Protein 2MBR (pdb70)

Structure (mmCIF, N/CA/C/O backbone):
data_2MBR
#
_entry.id   2MBR
#
_cell.length_a   49.300
_cell.length_b   49.300
_cell.length_c   262.500
_cell.angle_alpha   90.00
_cell.angle_beta   90.00
_cell.angle_gamma   90.00
#
_symmetry.space_group_name_H-M   'P 43 21 2'
#
loop_
_entity.id
_entity.type
_entity.pdbx_description
1 polymer 'URIDINE DIPHOSPHO-N-ACETYLENOLPYRUVYLGLUCOSAMINE REDUCTASE'
2 non-polymer 'FLAVIN-ADENINE DINUCLEOTIDE'
3 non-polymer 'URIDINE-DIPHOSPHATE-2(N-ACETYLGLUCOSAMINYL) BUTYRIC ACID'
4 water water
#
loop_
_atom_site.group_PDB
_atom_site.id
_atom_site.type_symbol
_atom_site.label_atom_id
_atom_site.label_alt_id
_atom_site.label_comp_id
_atom_site.label_asym_id
_atom_site.label_entity_id
_atom_site.label_seq_id
_atom_site.pdbx_PDB_ins_code
_atom_site.Cartn_x
_atom_site.Cartn_y
_atom_site.Cartn_z
_atom_site.occupancy
_atom_site.B_iso_or_equiv
_atom_site.auth_seq_id
_atom_site.auth_comp_id
_atom_site.auth_asym_id
_atom_site.auth_atom_id
_atom_site.pdbx_PDB_model_num
ATOM 1 N N . HIS A 1 1 ? 3.462 -13.694 13.498 1.00 28.68 3 HIS A N 1
ATOM 2 C CA . HIS A 1 1 ? 4.171 -13.312 14.709 1.00 28.97 3 HIS A CA 1
ATOM 3 C C . HIS A 1 1 ? 5.014 -12.028 14.629 1.00 26.66 3 HIS A C 1
ATOM 4 O O . HIS A 1 1 ? 5.071 -11.303 15.611 1.00 25.50 3 HIS A O 1
ATOM 11 N N . SER A 1 2 ? 5.636 -11.707 13.491 1.00 24.63 4 SER A N 1
ATOM 12 C CA . SER A 1 2 ? 6.459 -10.482 13.422 1.00 22.80 4 SER A CA 1
ATOM 13 C C . SER A 1 2 ? 5.721 -9.158 13.284 1.00 20.84 4 SER A C 1
ATOM 14 O O . SER A 1 2 ? 4.841 -9.005 12.454 1.00 18.79 4 SER A O 1
ATOM 17 N N . LEU A 1 3 ? 6.150 -8.183 14.080 1.00 21.74 5 LEU A N 1
ATOM 18 C CA . LEU A 1 3 ? 5.587 -6.829 14.081 1.00 20.21 5 LEU A CA 1
ATOM 19 C C . LEU A 1 3 ? 6.335 -5.935 13.120 1.00 19.11 5 LEU A C 1
ATOM 20 O O . LEU A 1 3 ? 5.912 -4.815 12.875 1.00 18.19 5 LEU A O 1
ATOM 25 N N . LYS A 1 4 ? 7.430 -6.436 12.562 1.00 18.39 6 LYS A N 1
ATOM 26 C CA . LYS A 1 4 ? 8.241 -5.625 11.673 1.00 19.28 6 LYS A CA 1
ATOM 27 C C . LYS A 1 4 ? 7.485 -4.883 10.573 1.00 19.35 6 LYS A C 1
ATOM 28 O O . LYS A 1 4 ? 7.715 -3.692 10.357 1.00 17.54 6 LYS A O 1
ATOM 34 N N . PRO A 1 5 ? 6.531 -5.546 9.897 1.00 20.13 7 PRO A N 1
ATOM 35 C CA . PRO A 1 5 ? 5.842 -4.785 8.854 1.00 19.78 7 PRO A CA 1
ATOM 36 C C . PRO A 1 5 ? 4.753 -3.880 9.400 1.00 19.07 7 PRO A C 1
ATOM 37 O O . PRO A 1 5 ? 4.159 -3.112 8.666 1.00 20.03 7 PRO A O 1
ATOM 41 N N . TRP A 1 6 ? 4.541 -3.927 10.706 1.00 19.33 8 TRP A N 1
ATOM 42 C CA . TRP A 1 6 ? 3.500 -3.134 11.346 1.00 19.03 8 TRP A CA 1
ATOM 43 C C . TRP A 1 6 ? 3.954 -1.878 12.116 1.00 19.01 8 TRP A C 1
ATOM 44 O O . TRP A 1 6 ? 3.155 -1.236 12.797 1.00 19.05 8 TRP A O 1
ATOM 55 N N . ASN A 1 7 ? 5.234 -1.534 12.026 1.00 18.13 9 ASN A N 1
ATOM 56 C CA . ASN A 1 7 ? 5.744 -0.329 12.677 1.00 16.82 9 ASN A CA 1
ATOM 57 C C . ASN A 1 7 ? 6.747 0.283 11.713 1.00 17.01 9 ASN A C 1
ATOM 58 O O . ASN A 1 7 ? 7.643 -0.405 11.225 1.00 16.70 9 ASN A O 1
ATOM 63 N N . THR A 1 8 ? 6.594 1.573 11.425 1.00 16.72 10 THR A N 1
ATOM 64 C CA . THR A 1 8 ? 7.497 2.238 10.493 1.00 16.80 10 THR A CA 1
ATOM 65 C C . THR A 1 8 ? 8.951 2.234 10.942 1.00 17.42 10 THR A C 1
ATOM 66 O O . THR A 1 8 ? 9.840 2.452 10.122 1.00 16.88 10 THR A O 1
ATOM 70 N N . PHE A 1 9 ? 9.198 2.034 12.238 1.00 19.07 11 PHE A N 1
ATOM 71 C CA . PHE A 1 9 ? 10.582 2.006 12.724 1.00 19.43 11 PHE A CA 1
ATOM 72 C C . PHE A 1 9 ? 11.272 0.740 12.199 1.00 18.94 11 PHE A C 1
ATOM 73 O O . PHE A 1 9 ? 12.490 0.697 12.092 1.00 18.93 11 PHE A O 1
ATOM 81 N N . GLY A 1 10 ? 10.481 -0.259 11.818 1.00 16.76 12 GLY A N 1
ATOM 82 C CA . GLY A 1 10 ? 11.051 -1.478 11.289 1.00 17.42 12 GLY A CA 1
ATOM 83 C C . GLY A 1 10 ? 11.612 -2.367 12.375 1.00 17.85 12 GLY A C 1
ATOM 84 O O . GLY A 1 10 ? 12.432 -3.223 12.089 1.00 17.59 12 GLY A O 1
ATOM 85 N N . ILE A 1 11 ? 11.200 -2.144 13.622 1.00 18.86 13 ILE A N 1
ATOM 86 C CA . ILE A 1 11 ? 11.668 -2.955 14.734 1.00 19.48 13 ILE A CA 1
ATOM 87 C C . ILE A 1 11 ? 11.106 -4.361 14.581 1.00 21.65 13 ILE A C 1
ATOM 88 O O . ILE A 1 11 ? 9.924 -4.557 14.266 1.00 20.88 13 ILE A O 1
ATOM 93 N N . ASP A 1 12 ? 11.960 -5.350 14.777 1.00 23.14 14 ASP A N 1
ATOM 94 C CA . ASP A 1 12 ? 11.521 -6.712 14.621 1.00 25.26 14 ASP A CA 1
ATOM 95 C C . ASP A 1 12 ? 11.341 -7.449 15.917 1.00 26.14 14 ASP A C 1
ATOM 96 O O . ASP A 1 12 ? 12.285 -7.990 16.482 1.00 28.70 14 ASP A O 1
ATOM 101 N N . HIS A 1 13 ? 10.126 -7.396 16.421 1.00 25.80 15 HIS A N 1
ATOM 102 C CA . HIS A 1 13 ? 9.764 -8.131 17.606 1.00 25.23 15 HIS A CA 1
ATOM 103 C C . HIS A 1 13 ? 8.551 -8.898 17.155 1.00 26.31 15 HIS A C 1
ATOM 104 O O . HIS A 1 13 ? 8.103 -8.730 16.008 1.00 24.78 15 HIS A O 1
ATOM 111 N N . ASN A 1 14 ? 8.057 -9.778 18.017 1.00 26.76 16 ASN A N 1
ATOM 112 C CA . ASN A 1 14 ? 6.909 -10.598 17.681 1.00 27.98 16 ASN A CA 1
ATOM 113 C C . ASN A 1 14 ? 5.752 -10.284 18.603 1.00 26.56 16 ASN A C 1
ATOM 114 O O . ASN A 1 14 ? 5.943 -9.681 19.654 1.00 26.41 16 ASN A O 1
ATOM 119 N N . ALA A 1 15 ? 4.555 -10.677 18.191 1.00 25.37 17 ALA A N 1
ATOM 120 C CA . ALA A 1 15 ? 3.354 -10.493 18.984 1.00 26.83 17 ALA A CA 1
ATOM 121 C C . ALA A 1 15 ? 2.697 -11.871 18.954 1.00 27.41 17 ALA A C 1
ATOM 122 O O . ALA A 1 15 ? 2.958 -12.665 18.036 1.00 26.99 17 ALA A O 1
ATOM 124 N N . GLN A 1 16 ? 1.875 -12.175 19.957 1.00 28.25 18 GLN A N 1
ATOM 125 C CA . GLN A 1 16 ? 1.213 -13.475 20.002 1.00 28.69 18 GLN A CA 1
ATOM 126 C C . GLN A 1 16 ? 0.284 -13.636 18.798 1.00 29.40 18 GLN A C 1
ATOM 127 O O . GLN A 1 16 ? 0.267 -14.702 18.164 1.00 29.05 18 GLN A O 1
ATOM 133 N N . HIS A 1 17 ? -0.446 -12.566 18.459 1.00 29.83 19 HIS A N 1
ATOM 134 C CA . HIS A 1 17 ? -1.345 -12.533 17.297 1.00 29.21 19 HIS A CA 1
ATOM 135 C C . HIS A 1 17 ? -1.359 -11.116 16.762 1.00 27.59 19 HIS A C 1
ATOM 136 O O . HIS A 1 17 ? -1.136 -10.155 17.494 1.00 26.04 19 HIS A O 1
ATOM 143 N N . ILE A 1 18 ? -1.599 -10.990 15.473 1.00 25.94 20 ILE A N 1
ATOM 144 C CA . ILE A 1 18 ? -1.687 -9.695 14.840 1.00 25.05 20 ILE A CA 1
ATOM 145 C C . ILE A 1 18 ? -2.913 -9.899 13.982 1.00 26.38 20 ILE A C 1
ATOM 146 O O . ILE A 1 18 ? -3.014 -10.897 13.272 1.00 27.31 20 ILE A O 1
ATOM 151 N N . VAL A 1 19 ? -3.888 -9.016 14.119 1.00 27.28 21 VAL A N 1
ATOM 152 C CA . VAL A 1 19 ? -5.131 -9.159 13.381 1.00 28.36 21 VAL A CA 1
ATOM 153 C C . VAL A 1 19 ? -5.556 -7.840 12.739 1.00 28.77 21 VAL A C 1
ATOM 154 O O . VAL A 1 19 ? -5.423 -6.787 13.347 1.00 29.20 21 VAL A O 1
ATOM 158 N N . CYS A 1 20 ? -5.975 -7.882 11.480 1.00 29.79 22 CYS A N 1
ATOM 159 C CA . CYS A 1 20 ? -6.453 -6.680 10.799 1.00 31.74 22 CYS A CA 1
ATOM 160 C C . CYS A 1 20 ? -7.960 -6.598 11.001 1.00 31.61 22 CYS A C 1
ATOM 161 O O . CYS A 1 20 ? -8.667 -7.549 10.685 1.00 31.93 22 CYS A O 1
ATOM 164 N N . ALA A 1 21 ? -8.447 -5.476 11.518 1.00 30.77 23 ALA A N 1
ATOM 165 C CA . ALA A 1 21 ? -9.871 -5.279 11.740 1.00 30.13 23 ALA A CA 1
ATOM 166 C C . ALA A 1 21 ? -10.399 -4.417 10.597 1.00 30.93 23 ALA A C 1
ATOM 167 O O . ALA A 1 21 ? -10.106 -3.220 10.543 1.00 29.49 23 ALA A O 1
ATOM 169 N N . GLU A 1 22 ? -11.114 -5.039 9.657 1.00 31.78 24 GLU A N 1
ATOM 170 C CA . GLU A 1 22 ? -11.690 -4.333 8.502 1.00 32.28 24 GLU A CA 1
ATOM 171 C C . GLU A 1 22 ? -12.915 -3.504 8.887 1.00 32.07 24 GLU A C 1
ATOM 172 O O . GLU A 1 22 ? -13.350 -2.631 8.130 1.00 32.05 24 GLU A O 1
ATOM 178 N N . ASP A 1 23 ? -13.499 -3.808 10.044 1.00 30.60 25 ASP A N 1
ATOM 179 C CA . ASP A 1 23 ? -14.638 -3.047 10.537 1.00 29.53 25 ASP A CA 1
ATOM 180 C C . ASP A 1 23 ? -14.623 -3.059 12.036 1.00 29.44 25 ASP A C 1
ATOM 181 O O . ASP A 1 23 ? -13.812 -3.761 12.630 1.00 30.11 25 ASP A O 1
ATOM 186 N N . GLU A 1 24 ? -15.542 -2.316 12.643 1.00 29.46 26 GLU A N 1
ATOM 187 C CA . GLU A 1 24 ? -15.621 -2.188 14.092 1.00 29.94 26 GLU A CA 1
ATOM 188 C C . GLU A 1 24 ? -15.949 -3.495 14.788 1.00 29.50 26 GLU A C 1
ATOM 189 O O . GLU A 1 24 ? -15.364 -3.807 15.821 1.00 28.71 26 GLU A O 1
ATOM 195 N N . GLN A 1 25 ? -16.867 -4.265 14.199 1.00 30.58 27 GLN A N 1
ATOM 196 C CA . GLN A 1 25 ? -17.294 -5.546 14.760 1.00 31.14 27 GLN A CA 1
ATOM 197 C C . GLN A 1 25 ? -16.075 -6.462 14.893 1.00 30.83 27 GLN A C 1
ATOM 198 O O . GLN A 1 25 ? -15.885 -7.105 15.919 1.00 30.99 27 GLN A O 1
ATOM 204 N N . GLN A 1 26 ? -15.222 -6.457 13.871 1.00 29.93 28 GLN A N 1
ATOM 205 C CA . GLN A 1 26 ? -14.003 -7.262 13.857 1.00 29.33 28 GLN A CA 1
ATOM 206 C C . GLN A 1 26 ? -13.024 -6.823 14.942 1.00 29.42 28 GLN A C 1
ATOM 207 O O . GLN A 1 26 ? -12.431 -7.666 15.612 1.00 30.31 28 GLN A O 1
ATOM 213 N N . LEU A 1 27 ? -12.859 -5.509 15.106 1.00 29.22 29 LEU A N 1
ATOM 214 C CA . LEU A 1 27 ? -11.952 -4.955 16.107 1.00 28.39 29 LEU A CA 1
ATOM 215 C C . LEU A 1 27 ? -12.436 -5.343 17.491 1.00 28.04 29 LEU A C 1
ATOM 216 O O . LEU A 1 27 ? -11.652 -5.774 18.338 1.00 28.48 29 LEU A O 1
ATOM 221 N N . LEU A 1 28 ? -13.735 -5.192 17.713 1.00 27.98 30 LEU A N 1
ATOM 222 C CA . LEU A 1 28 ? -14.344 -5.527 18.990 1.00 28.66 30 LEU A CA 1
ATOM 223 C C . LEU A 1 28 ? -14.202 -7.025 19.284 1.00 28.67 30 LEU A C 1
ATOM 224 O O . LEU A 1 28 ? -13.779 -7.413 20.369 1.00 28.58 30 LEU A O 1
ATOM 229 N N . ASN A 1 29 ? -14.520 -7.864 18.304 1.00 28.37 31 ASN A N 1
ATOM 230 C CA . ASN A 1 29 ? -14.404 -9.310 18.467 1.00 28.93 31 ASN A CA 1
ATOM 231 C C . ASN A 1 29 ? -12.966 -9.681 18.817 1.00 29.24 31 ASN A C 1
ATOM 232 O O . ASN A 1 29 ? -12.723 -10.396 19.796 1.00 30.00 31 ASN A O 1
ATOM 237 N N . ALA A 1 30 ? -12.023 -9.159 18.033 1.00 28.10 32 ALA A N 1
ATOM 238 C CA . ALA A 1 30 ? -10.599 -9.399 18.231 1.00 26.60 32 ALA A CA 1
ATOM 239 C C . ALA A 1 30 ? -10.214 -9.028 19.652 1.00 25.57 32 ALA A C 1
ATOM 240 O O . ALA A 1 30 ? -9.586 -9.819 20.351 1.00 25.10 32 ALA A O 1
ATOM 242 N N . TRP A 1 31 ? -10.625 -7.8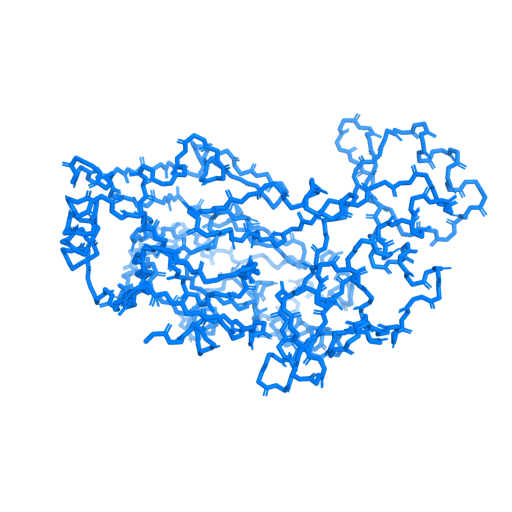41 20.086 1.00 25.62 33 TRP A N 1
ATOM 243 C CA . TRP A 1 31 ? -10.324 -7.373 21.432 1.00 25.48 33 TRP A CA 1
ATOM 244 C C . TRP A 1 31 ? -10.942 -8.279 22.501 1.00 27.09 33 TRP A C 1
ATOM 245 O O . TRP A 1 31 ? -10.309 -8.577 23.512 1.00 26.74 33 TRP A O 1
ATOM 256 N N . GLN A 1 32 ? -12.185 -8.698 22.279 1.00 29.29 34 GLN A N 1
ATOM 257 C CA . GLN A 1 32 ? -12.902 -9.562 23.218 1.00 31.20 34 GLN A CA 1
ATOM 258 C C . GLN A 1 32 ? -12.209 -10.910 23.382 1.00 32.36 34 GLN A C 1
ATOM 259 O O . GLN A 1 32 ? -11.958 -11.375 24.498 1.00 32.37 34 GLN A O 1
ATOM 265 N N . TYR A 1 33 ? -11.892 -11.523 22.251 1.00 33.64 35 TYR A N 1
ATOM 266 C CA . TYR A 1 33 ? -11.243 -12.806 22.240 1.00 34.86 35 TYR A CA 1
ATOM 267 C C . TYR A 1 33 ? -9.907 -12.727 22.973 1.00 33.99 35 TYR A C 1
ATOM 268 O O . TYR A 1 33 ? -9.673 -13.479 23.910 1.00 33.66 35 TYR A O 1
ATOM 277 N N . ALA A 1 34 ? -9.056 -11.782 22.592 1.00 32.86 36 ALA A N 1
ATOM 278 C CA . ALA A 1 34 ? -7.751 -11.631 23.239 1.00 31.99 36 ALA A CA 1
ATOM 279 C C . ALA A 1 34 ? -7.812 -11.404 24.756 1.00 31.67 36 ALA A C 1
ATOM 280 O O . ALA A 1 34 ? -7.105 -12.079 25.508 1.00 31.33 36 ALA A O 1
ATOM 282 N N . THR A 1 35 ? -8.644 -10.467 25.208 1.00 31.54 37 THR A N 1
ATOM 283 C CA . THR A 1 35 ? -8.743 -10.186 26.634 1.00 32.30 37 THR A CA 1
ATOM 284 C C . THR A 1 35 ? -9.329 -11.369 27.402 1.00 33.61 37 THR A C 1
ATOM 285 O O . THR A 1 35 ? -8.966 -11.607 28.556 1.00 33.69 37 THR A O 1
ATOM 289 N N . ALA A 1 36 ? -10.191 -12.145 26.749 1.00 34.72 38 ALA A N 1
ATOM 290 C CA . ALA A 1 36 ? -10.762 -13.328 27.394 1.00 36.13 38 ALA A CA 1
ATOM 291 C C . ALA A 1 36 ? -9.625 -14.337 27.635 1.00 36.93 38 ALA A C 1
ATOM 292 O O . ALA A 1 36 ? -9.613 -15.063 28.638 1.00 37.73 38 ALA A O 1
ATOM 294 N N . GLU A 1 37 ? -8.652 -14.362 26.727 1.00 36.49 39 GLU A N 1
ATOM 295 C CA . GLU A 1 37 ? -7.524 -15.267 26.867 1.00 35.49 39 GLU A CA 1
ATOM 296 C C . GLU A 1 37 ? -6.464 -14.618 27.767 1.00 34.97 39 GLU A C 1
ATOM 297 O O . GLU A 1 37 ? -5.300 -14.997 27.729 1.00 36.16 39 GLU A O 1
ATOM 303 N N . GLY A 1 38 ? -6.878 -13.629 28.563 1.00 34.06 40 GLY A N 1
ATOM 304 C CA . GLY A 1 38 ? -5.978 -12.938 29.474 1.00 32.43 40 GLY A CA 1
ATOM 305 C C . GLY A 1 38 ? -4.843 -12.153 28.846 1.00 32.36 40 GLY A C 1
ATOM 306 O O . GLY A 1 38 ? -3.907 -11.708 29.540 1.00 31.63 40 GLY A O 1
ATOM 307 N N . GLN A 1 39 ? -4.936 -11.957 27.533 1.00 31.50 41 GLN A N 1
ATOM 308 C CA . GLN A 1 39 ? -3.928 -11.240 26.769 1.00 29.78 41 GLN A CA 1
ATOM 309 C C . GLN A 1 39 ? -4.167 -9.754 26.633 1.00 28.34 41 GLN A C 1
ATOM 310 O O . GLN A 1 39 ? -5.315 -9.312 26.547 1.00 27.29 41 GLN A O 1
ATOM 316 N N . PRO A 1 40 ? -3.084 -8.959 26.556 1.00 26.80 42 PRO A N 1
ATOM 317 C CA . PRO A 1 40 ? -3.247 -7.506 26.395 1.00 25.97 42 PRO A CA 1
ATOM 318 C C . PRO A 1 40 ? -3.525 -7.234 24.889 1.00 25.08 42 PRO A C 1
ATOM 319 O O . PRO A 1 40 ? -3.245 -8.099 24.035 1.00 23.76 42 PRO A O 1
ATOM 323 N N . VAL A 1 41 ? -4.097 -6.072 24.568 1.00 23.29 43 VAL A N 1
ATOM 324 C CA . VAL A 1 41 ? -4.430 -5.723 23.186 1.00 22.11 43 VAL A CA 1
ATOM 325 C C . VAL A 1 41 ? -3.913 -4.339 22.822 1.00 22.97 43 VAL A C 1
ATOM 326 O O . VAL A 1 41 ? -4.035 -3.398 23.603 1.00 23.04 43 VAL A O 1
ATOM 330 N N . LEU A 1 42 ? -3.345 -4.221 21.628 1.00 22.00 44 LEU A N 1
ATOM 331 C CA . LEU A 1 42 ? -2.813 -2.952 21.156 1.00 21.45 44 LEU A CA 1
ATOM 332 C C . LEU A 1 42 ? -3.434 -2.691 19.793 1.00 20.09 44 LEU A C 1
ATOM 333 O O . LEU A 1 42 ? -3.458 -3.574 18.954 1.00 19.59 44 LEU A O 1
ATOM 338 N N . ILE A 1 43 ? -3.973 -1.499 19.590 1.00 20.57 45 ILE A N 1
ATOM 339 C CA . ILE A 1 43 ? -4.563 -1.138 18.305 1.00 20.08 45 ILE A CA 1
ATOM 340 C C . ILE A 1 43 ? -3.518 -0.287 17.593 1.00 19.45 45 ILE A C 1
ATOM 341 O O . ILE A 1 43 ? -2.920 0.607 18.193 1.00 17.91 45 ILE A O 1
ATOM 346 N N . LEU A 1 44 ? -3.292 -0.543 16.317 1.00 18.42 46 LEU A N 1
ATOM 347 C CA . LEU A 1 44 ? -2.335 0.262 15.592 1.00 17.44 46 LEU A CA 1
ATOM 348 C C . LEU A 1 44 ? -2.981 0.745 14.327 1.00 17.34 46 LEU A C 1
ATOM 349 O O . LEU A 1 44 ? -3.922 0.135 13.824 1.00 17.05 46 LEU A O 1
ATOM 354 N N . GLY A 1 45 ? -2.525 1.905 13.886 1.00 16.59 47 GLY A N 1
ATOM 355 C CA . GLY A 1 45 ? -2.968 2.456 12.628 1.00 15.53 47 GLY A CA 1
ATOM 356 C C . GLY A 1 45 ? -1.842 1.994 11.730 1.00 15.38 47 GLY A C 1
ATOM 357 O O . GLY A 1 45 ? -1.836 0.871 11.253 1.00 17.22 47 GLY A O 1
ATOM 358 N N . GLU A 1 46 ? -0.810 2.810 11.604 1.00 16.77 48 GLU A N 1
ATOM 359 C CA . GLU A 1 46 ? 0.327 2.424 10.777 1.00 17.67 48 GLU A CA 1
ATOM 360 C C . GLU A 1 46 ? 1.604 2.153 11.580 1.00 17.03 48 GLU A C 1
ATOM 361 O O . GLU A 1 46 ? 2.670 1.933 11.010 1.00 16.76 48 GLU A O 1
ATOM 367 N N . GLY A 1 47 ? 1.483 2.154 12.907 1.00 16.93 49 GLY A N 1
ATOM 368 C CA . GLY A 1 47 ? 2.639 1.955 13.754 1.00 15.38 49 GLY A CA 1
ATOM 369 C C . GLY A 1 47 ? 3.736 2.957 13.418 1.00 15.68 49 GLY A C 1
ATOM 370 O O . GLY A 1 47 ? 4.913 2.627 13.472 1.00 16.39 49 GLY A O 1
ATOM 371 N N . SER A 1 48 ? 3.374 4.178 13.042 1.00 15.71 50 SER A N 1
ATOM 372 C CA . SER A 1 48 ? 4.391 5.174 12.729 1.00 15.72 50 SER A CA 1
ATOM 373 C C . SER A 1 48 ? 4.748 6.037 13.934 1.00 15.63 50 SER A C 1
ATOM 374 O O . SER A 1 48 ? 5.491 6.999 13.798 1.00 14.95 50 SER A O 1
ATOM 377 N N . ASN A 1 49 ? 4.228 5.684 15.111 1.00 16.34 51 ASN A N 1
ATOM 378 C CA . ASN A 1 49 ? 4.498 6.453 16.336 1.00 18.09 51 ASN A CA 1
ATOM 379 C C . ASN A 1 49 ? 4.787 5.544 17.530 1.00 17.12 51 ASN A C 1
ATOM 380 O O . ASN A 1 49 ? 4.701 5.961 18.680 1.00 16.42 51 ASN A O 1
ATOM 385 N N . VAL A 1 50 ? 5.178 4.307 17.253 1.00 16.79 52 VAL A N 1
ATOM 386 C CA . VAL A 1 50 ? 5.453 3.357 18.330 1.00 16.10 52 VAL A CA 1
ATOM 387 C C . VAL A 1 50 ? 6.820 2.705 18.218 1.00 16.35 52 VAL A C 1
ATOM 388 O O . VAL A 1 50 ? 7.345 2.515 17.113 1.00 15.48 52 VAL A O 1
ATOM 392 N N . LEU A 1 51 ? 7.391 2.384 19.374 1.00 15.56 53 LEU A N 1
ATOM 393 C CA . LEU A 1 51 ? 8.677 1.705 19.451 1.00 16.47 53 LEU A CA 1
ATOM 394 C C . LEU A 1 51 ? 8.426 0.461 20.279 1.00 17.08 53 LEU A C 1
ATOM 395 O O . LEU A 1 51 ? 8.089 0.559 21.463 1.00 16.41 53 LEU A O 1
ATOM 400 N N . PHE A 1 52 ? 8.475 -0.700 19.637 1.00 17.35 54 PHE A N 1
ATOM 401 C CA . PHE A 1 52 ? 8.283 -1.930 20.374 1.00 17.57 54 PHE A CA 1
ATOM 402 C C . PHE A 1 52 ? 9.580 -2.220 21.104 1.00 18.38 54 PHE A C 1
ATOM 403 O O . PHE A 1 52 ? 10.649 -2.243 20.499 1.00 18.47 54 PHE A O 1
ATOM 411 N N . LEU A 1 53 ? 9.488 -2.373 22.419 1.00 18.95 55 LEU A N 1
ATOM 412 C CA . LEU A 1 53 ? 10.664 -2.613 23.234 1.00 19.75 55 LEU A CA 1
ATOM 413 C C . LEU A 1 53 ? 11.022 -4.073 23.319 1.00 21.10 55 LEU A C 1
ATOM 414 O O . LEU A 1 53 ? 12.154 -4.420 23.622 1.00 19.01 55 LEU A O 1
ATOM 419 N N . GLU A 1 54 ? 10.082 -4.940 22.975 1.00 22.28 56 GLU A N 1
ATOM 420 C CA . GLU A 1 54 ? 10.336 -6.362 23.067 1.00 24.80 56 GLU A CA 1
ATOM 421 C C . GLU A 1 54 ? 9.106 -7.061 22.547 1.00 24.84 56 GLU A C 1
ATOM 422 O O . GLU A 1 54 ? 8.180 -6.394 22.095 1.00 24.46 56 GLU A O 1
ATOM 428 N N . ASP A 1 55 ? 9.110 -8.394 22.574 1.00 24.87 57 ASP A N 1
ATOM 429 C CA . ASP A 1 55 ? 7.963 -9.165 22.099 1.00 24.85 57 ASP A CA 1
ATOM 430 C C . ASP A 1 55 ? 6.737 -8.813 22.914 1.00 24.41 57 ASP A C 1
ATOM 431 O O . ASP A 1 55 ? 6.812 -8.657 24.132 1.00 24.65 57 ASP A O 1
ATOM 436 N N . TYR A 1 56 ? 5.632 -8.612 22.213 1.00 23.11 58 TYR A N 1
ATOM 437 C CA . TYR A 1 56 ? 4.361 -8.249 22.823 1.00 23.83 58 TYR A CA 1
ATOM 438 C C . TYR A 1 56 ? 3.621 -9.551 23.189 1.00 24.61 58 TYR A C 1
ATOM 439 O O . TYR A 1 56 ? 3.412 -10.430 22.334 1.00 22.86 58 TYR A O 1
ATOM 448 N N . ARG A 1 57 ? 3.243 -9.682 24.461 1.00 26.63 59 ARG A N 1
ATOM 449 C CA . ARG A 1 57 ? 2.594 -10.895 24.962 1.00 28.56 59 ARG A CA 1
ATOM 450 C C . ARG A 1 57 ? 1.106 -11.016 24.665 1.00 27.84 59 ARG A C 1
ATOM 451 O O . ARG A 1 57 ? 0.446 -11.937 25.152 1.00 28.39 59 ARG A O 1
ATOM 459 N N . GLY A 1 58 ? 0.593 -10.135 23.817 1.00 26.12 60 GLY A N 1
ATOM 460 C CA . GLY A 1 58 ? -0.819 -10.168 23.491 1.00 24.23 60 GLY A CA 1
ATOM 461 C C . GLY A 1 58 ? -1.114 -10.028 22.011 1.00 23.04 60 GLY A C 1
ATOM 462 O O . GLY A 1 58 ? -0.291 -10.370 21.148 1.00 21.42 60 GLY A O 1
ATOM 463 N N . THR A 1 59 ? -2.282 -9.462 21.730 1.00 21.89 61 THR A N 1
ATOM 464 C CA . THR A 1 59 ? -2.767 -9.257 20.371 1.00 21.53 61 THR A CA 1
ATOM 465 C C . THR A 1 59 ? -2.670 -7.810 19.892 1.00 20.64 61 THR A C 1
ATOM 466 O O . THR A 1 59 ? -3.008 -6.874 20.628 1.00 19.54 61 THR A O 1
ATOM 470 N N . VAL A 1 60 ? -2.211 -7.650 18.654 1.00 19.69 62 VAL A N 1
ATOM 471 C CA . VAL A 1 60 ? -2.078 -6.349 18.022 1.00 18.98 62 VAL A CA 1
ATOM 472 C C . VAL A 1 60 ? -3.103 -6.306 16.906 1.00 19.23 62 VAL A C 1
ATOM 473 O O . VAL A 1 60 ? -3.080 -7.148 16.005 1.00 19.06 62 VAL A O 1
ATOM 477 N N . ILE A 1 61 ? -4.037 -5.368 17.016 1.00 18.22 63 ILE A N 1
ATOM 478 C CA . ILE A 1 61 ? -5.089 -5.200 16.044 1.00 18.97 63 ILE A CA 1
ATOM 479 C C . ILE A 1 61 ? -4.723 -4.018 15.174 1.00 20.38 63 ILE A C 1
ATOM 480 O O . ILE A 1 61 ? -4.500 -2.915 15.680 1.00 21.36 63 ILE A O 1
ATOM 485 N N . ILE A 1 62 ? -4.583 -4.286 13.878 1.00 19.99 64 ILE A N 1
ATOM 486 C CA . ILE A 1 62 ? -4.271 -3.287 12.866 1.00 19.91 64 ILE A CA 1
ATOM 487 C C . ILE A 1 62 ? -5.632 -2.722 12.447 1.00 20.77 64 ILE A C 1
ATOM 488 O O . ILE A 1 62 ? -6.463 -3.435 11.871 1.00 21.54 64 ILE A O 1
ATOM 493 N N . ASN A 1 63 ? -5.873 -1.457 12.773 1.00 21.10 65 ASN A N 1
ATOM 494 C CA . ASN A 1 63 ? -7.143 -0.812 12.469 1.00 21.03 65 ASN A CA 1
ATOM 495 C C . ASN A 1 63 ? -7.228 -0.412 10.989 1.00 21.13 65 ASN A C 1
ATOM 496 O O . ASN A 1 63 ? -6.538 0.506 10.543 1.00 20.53 65 ASN A O 1
ATOM 501 N N . ARG A 1 64 ? -8.060 -1.129 10.233 1.00 21.69 66 ARG A N 1
ATOM 502 C CA . ARG A 1 64 ? -8.248 -0.879 8.802 1.00 21.31 66 ARG A CA 1
ATOM 503 C C . ARG A 1 64 ? -9.723 -0.594 8.483 1.00 20.59 66 ARG A C 1
ATOM 504 O O . ARG A 1 64 ? -10.227 -0.992 7.431 1.00 18.99 66 ARG A O 1
ATOM 512 N N . ILE A 1 65 ? -10.404 0.095 9.403 1.00 20.05 67 ILE A N 1
ATOM 513 C CA . ILE A 1 65 ? -11.818 0.469 9.246 1.00 19.60 67 ILE A CA 1
ATOM 514 C C . ILE A 1 65 ? -11.810 1.625 8.261 1.00 20.85 67 ILE A C 1
ATOM 515 O O . ILE A 1 65 ? -11.414 2.744 8.592 1.00 21.55 67 ILE A O 1
ATOM 520 N N . LYS A 1 66 ? -12.215 1.349 7.030 1.00 20.97 68 LYS A N 1
ATOM 521 C CA . LYS A 1 66 ? -12.182 2.381 6.012 1.00 22.10 68 LYS A CA 1
ATOM 522 C C . LYS A 1 66 ? -13.519 2.909 5.520 1.00 23.34 68 LYS A C 1
ATOM 523 O O . LYS A 1 66 ? -14.563 2.306 5.752 1.00 25.01 68 LYS A O 1
ATOM 529 N N . GLY A 1 67 ? -13.471 4.076 4.889 1.00 23.32 69 GLY A N 1
ATOM 530 C CA . GLY A 1 67 ? -14.655 4.693 4.336 1.00 22.82 69 GLY A CA 1
ATOM 531 C C . GLY A 1 67 ? -14.623 6.167 4.646 1.00 22.73 69 GLY A C 1
ATOM 532 O O . GLY A 1 67 ? -14.007 6.591 5.627 1.00 21.95 69 GLY A O 1
ATOM 533 N N . ILE A 1 68 ? -15.217 6.961 3.767 1.00 22.96 70 ILE A N 1
ATOM 534 C CA . ILE A 1 68 ? -15.295 8.401 3.979 1.00 23.37 70 ILE A CA 1
ATOM 535 C C . ILE A 1 68 ? -16.693 8.845 3.581 1.00 24.31 70 ILE A C 1
ATOM 536 O O . ILE A 1 68 ? -17.294 8.281 2.655 1.00 25.12 70 ILE A O 1
ATOM 541 N N . GLU A 1 69 ? -17.266 9.744 4.366 1.00 23.67 71 GLU A N 1
ATOM 542 C CA . GLU A 1 69 ? -18.586 10.264 4.059 1.00 24.87 71 GLU A CA 1
ATOM 543 C C . GLU A 1 69 ? -18.474 11.761 4.130 1.00 25.32 71 GLU A C 1
ATOM 544 O O . GLU A 1 69 ? -17.823 12.294 5.023 1.00 25.68 71 GLU A O 1
ATOM 550 N N . ILE A 1 70 ? -19.097 12.448 3.193 1.00 25.67 72 ILE A N 1
ATOM 551 C CA . ILE A 1 70 ? -19.040 13.889 3.198 1.00 26.09 72 ILE A CA 1
ATOM 552 C C . ILE A 1 70 ? -20.460 14.394 3.408 1.00 27.56 72 ILE A C 1
ATOM 553 O O . ILE A 1 70 ? -21.396 13.970 2.730 1.00 28.18 72 ILE A O 1
ATOM 558 N N . HIS A 1 71 ? -20.628 15.200 4.441 1.00 28.32 73 HIS A N 1
ATOM 559 C CA . HIS A 1 71 ? -21.911 15.803 4.769 1.00 30.51 73 HIS A CA 1
ATOM 560 C C . HIS A 1 71 ? -21.712 17.299 4.514 1.00 31.30 73 HIS A C 1
ATOM 561 O O . HIS A 1 71 ? -20.730 17.893 4.951 1.00 30.95 73 HIS A O 1
ATOM 568 N N . ASP A 1 72 ? -22.612 17.896 3.757 1.00 32.37 74 ASP A N 1
ATOM 569 C CA . ASP A 1 72 ? -22.500 19.307 3.447 1.00 33.40 74 ASP A CA 1
ATOM 570 C C . ASP A 1 72 ? -23.330 20.216 4.354 1.00 33.99 74 ASP A C 1
ATOM 571 O O . ASP A 1 72 ? -24.499 19.938 4.670 1.00 35.40 74 ASP A O 1
ATOM 576 N N . GLU A 1 73 ? -22.698 21.283 4.805 1.00 32.33 75 GLU A N 1
ATOM 577 C CA . GLU A 1 73 ? -23.370 22.272 5.613 1.00 32.89 75 GLU A CA 1
ATOM 578 C C . GLU A 1 73 ? -23.089 23.547 4.840 1.00 32.58 75 GLU A C 1
ATOM 579 O O . GLU A 1 73 ? -22.081 23.635 4.146 1.00 31.41 75 GLU A O 1
ATOM 585 N N . PRO A 1 74 ? -23.976 24.548 4.931 1.00 32.89 76 PRO A N 1
ATOM 586 C CA . PRO A 1 74 ? -23.778 25.814 4.208 1.00 32.32 76 PRO A CA 1
ATOM 587 C C . PRO A 1 74 ? -22.411 26.474 4.397 1.00 32.18 76 PRO A C 1
ATOM 588 O O . PRO A 1 74 ? -21.862 27.069 3.475 1.00 33.05 76 PRO A O 1
ATOM 592 N N . ASP A 1 75 ? -21.856 26.310 5.589 1.00 31.54 77 ASP A N 1
ATOM 593 C CA . ASP A 1 75 ? -20.577 26.896 5.993 1.00 31.59 77 ASP A CA 1
ATOM 594 C C . ASP A 1 75 ? -19.320 26.026 5.861 1.00 30.07 77 ASP A C 1
ATOM 595 O O . ASP A 1 75 ? -18.207 26.551 5.841 1.00 29.32 77 ASP A O 1
ATOM 600 N N . ALA A 1 76 ? -19.479 24.710 5.768 1.00 28.83 78 ALA A N 1
ATOM 601 C CA . ALA A 1 76 ? -18.316 23.828 5.714 1.00 26.38 78 ALA A CA 1
ATOM 602 C C . ALA A 1 76 ? -18.633 22.405 5.296 1.00 25.44 78 ALA A C 1
ATOM 603 O O . ALA A 1 76 ? -19.791 21.990 5.261 1.00 25.14 78 ALA A O 1
ATOM 605 N N . TRP A 1 77 ? -17.571 21.657 5.037 1.00 23.70 79 TRP A N 1
ATOM 606 C CA . TRP A 1 77 ? -17.656 20.261 4.661 1.00 23.66 79 TRP A CA 1
ATOM 607 C C . TRP A 1 77 ? -17.364 19.460 5.914 1.00 22.91 79 TRP A C 1
ATOM 608 O O . TRP A 1 77 ? -16.384 19.727 6.620 1.00 21.48 79 TRP A O 1
ATOM 619 N N . TYR A 1 78 ? -18.216 18.490 6.195 1.00 22.20 80 TYR A N 1
ATOM 620 C CA . TYR A 1 78 ? -18.021 17.629 7.346 1.00 22.94 80 TYR A CA 1
ATOM 621 C C . TYR A 1 78 ? -17.678 16.243 6.823 1.00 22.01 80 TYR A C 1
ATOM 622 O O . TYR A 1 78 ? -18.424 15.647 6.047 1.00 22.65 80 TYR A O 1
ATOM 631 N N . LEU A 1 79 ? -16.525 15.752 7.232 1.00 22.29 81 LEU A N 1
ATOM 632 C CA . LEU A 1 79 ? -16.057 14.452 6.800 1.00 21.50 81 LEU A CA 1
ATOM 633 C C . LEU A 1 79 ? -16.111 13.473 7.948 1.00 20.52 81 LEU A C 1
ATOM 634 O O . LEU A 1 79 ? -15.660 13.782 9.050 1.00 20.62 81 LEU A O 1
ATOM 639 N N . HIS A 1 80 ? -16.690 12.309 7.699 1.00 19.21 82 HIS A N 1
ATOM 640 C CA . HIS A 1 80 ? -16.740 11.267 8.700 1.00 17.35 82 HIS A CA 1
ATOM 641 C C . HIS A 1 80 ? -15.810 10.230 8.108 1.00 17.72 82 HIS A C 1
ATOM 642 O O . HIS A 1 80 ? -16.185 9.492 7.184 1.00 18.20 82 HIS A O 1
ATOM 649 N N . VAL A 1 81 ? -14.589 10.197 8.626 1.00 17.49 83 VAL A N 1
ATOM 650 C CA . VAL A 1 81 ? -13.545 9.317 8.103 1.00 16.32 83 VAL A CA 1
ATOM 651 C C . VAL A 1 81 ? -13.235 8.087 8.951 1.00 15.49 83 VAL A C 1
ATOM 652 O O . VAL A 1 81 ? -13.059 8.187 10.165 1.00 16.14 83 VAL A O 1
ATOM 656 N N . GLY A 1 82 ? -13.217 6.922 8.308 1.00 15.97 84 GLY A N 1
ATOM 657 C CA . GLY A 1 82 ? -12.921 5.679 9.010 1.00 15.91 84 GLY A CA 1
ATOM 658 C C . GLY A 1 82 ? -11.528 5.743 9.618 1.00 15.73 84 GLY A C 1
ATOM 659 O O . GLY A 1 82 ? -10.604 6.234 8.989 1.00 16.17 84 GLY A O 1
ATOM 660 N N . ALA A 1 83 ? -11.373 5.212 10.821 1.00 16.24 85 ALA A N 1
ATOM 661 C CA . ALA A 1 83 ? -10.101 5.234 11.534 1.00 17.10 85 ALA A CA 1
ATOM 662 C C . ALA A 1 83 ? -8.939 4.654 10.745 1.00 17.66 85 ALA A C 1
ATOM 663 O O . ALA A 1 83 ? -7.789 5.082 10.905 1.00 18.25 85 ALA A O 1
ATOM 665 N N . GLY A 1 84 ? -9.259 3.703 9.874 1.00 19.21 86 GLY A N 1
ATOM 666 C CA . GLY A 1 84 ? -8.261 3.023 9.065 1.00 17.92 86 GLY A CA 1
ATOM 667 C C . GLY A 1 84 ? -7.825 3.699 7.790 1.00 18.22 86 GLY A C 1
ATOM 668 O O . GLY A 1 84 ? -6.966 3.166 7.094 1.00 18.74 86 GLY A O 1
ATOM 669 N N . GLU A 1 85 ? -8.417 4.844 7.465 1.00 17.42 87 GLU A N 1
ATOM 670 C CA . GLU A 1 85 ? -8.050 5.583 6.257 1.00 17.47 87 GLU A CA 1
ATOM 671 C C . GLU A 1 85 ? -6.630 6.126 6.417 1.00 17.66 87 GLU A C 1
ATOM 672 O O . GLU A 1 85 ? -6.236 6.522 7.517 1.00 17.92 87 GLU A O 1
ATOM 678 N N . ASN A 1 86 ? -5.857 6.150 5.337 1.00 18.15 88 ASN A N 1
ATOM 679 C CA . ASN A 1 86 ? -4.485 6.663 5.398 1.00 17.38 88 ASN A CA 1
ATOM 680 C C . ASN A 1 86 ? -4.583 8.177 5.401 1.00 16.74 88 ASN A C 1
ATOM 681 O O . ASN A 1 86 ? -5.198 8.756 4.508 1.00 17.07 88 ASN A O 1
ATOM 686 N N . TRP A 1 87 ? -3.946 8.822 6.373 1.00 16.09 89 TRP A N 1
ATOM 687 C CA . TRP A 1 87 ? -4.010 10.272 6.466 1.00 15.97 89 TRP A CA 1
ATOM 688 C C . TRP A 1 87 ? -3.559 11.041 5.217 1.00 16.30 89 TRP A C 1
ATOM 689 O O . TRP A 1 87 ? -4.321 11.841 4.673 1.00 17.10 89 TRP A O 1
ATOM 700 N N . HIS A 1 88 ? -2.345 10.796 4.739 1.00 17.01 90 HIS A N 1
ATOM 701 C CA . HIS A 1 88 ? -1.864 11.529 3.564 1.00 16.84 90 HIS A CA 1
ATOM 702 C C . HIS A 1 88 ? -2.787 11.369 2.382 1.00 17.70 90 HIS A C 1
ATOM 703 O O . HIS A 1 88 ? -3.008 12.321 1.633 1.00 18.95 90 HIS A O 1
ATOM 710 N N . ARG A 1 89 ? -3.284 10.155 2.185 1.00 18.79 91 ARG A N 1
ATOM 711 C CA . ARG A 1 89 ? -4.181 9.895 1.076 1.00 19.81 91 ARG A CA 1
ATOM 712 C C . ARG A 1 89 ? -5.439 10.721 1.287 1.00 19.37 91 ARG A C 1
ATOM 713 O O . ARG A 1 89 ? -5.962 11.300 0.336 1.00 20.25 91 ARG A O 1
ATOM 721 N N . LEU A 1 90 ? -5.884 10.850 2.534 1.00 17.99 92 LEU A N 1
ATOM 722 C CA . LEU A 1 90 ? -7.078 11.645 2.802 1.00 18.00 92 LEU A CA 1
ATOM 723 C C . LEU A 1 90 ? -6.821 13.104 2.416 1.00 18.56 92 LEU A C 1
ATOM 724 O O . LEU A 1 90 ? -7.667 13.739 1.781 1.00 19.15 92 LEU A O 1
ATOM 729 N N . VAL A 1 91 ? -5.667 13.635 2.822 1.00 17.35 93 VAL A N 1
ATOM 730 C CA . VAL A 1 91 ? -5.300 15.017 2.511 1.00 15.33 93 VAL A CA 1
ATOM 731 C C . VAL A 1 91 ? -5.324 15.225 0.996 1.00 16.09 93 VAL A C 1
ATOM 732 O O . VAL A 1 91 ? -5.942 16.168 0.502 1.00 15.77 93 VAL A O 1
ATOM 736 N N . LYS A 1 92 ? -4.655 14.353 0.254 1.00 16.73 94 LYS A N 1
ATOM 737 C CA . LYS A 1 92 ? -4.666 14.481 -1.198 1.00 18.46 94 LYS A CA 1
ATOM 738 C C . LYS A 1 92 ? -6.103 14.376 -1.729 1.00 18.59 94 LYS A C 1
ATOM 739 O O . LYS A 1 92 ? -6.488 15.099 -2.661 1.00 18.54 94 LYS A O 1
ATOM 745 N N . TYR A 1 93 ? -6.893 13.494 -1.126 1.00 17.87 95 TYR A N 1
ATOM 746 C CA . TYR A 1 93 ? -8.264 13.291 -1.555 1.00 18.23 95 TYR A CA 1
ATOM 747 C C . TYR A 1 93 ? -9.070 14.552 -1.396 1.00 18.05 95 TYR A C 1
ATOM 748 O O . TYR A 1 93 ? -9.743 15.000 -2.333 1.00 18.61 95 TYR A O 1
ATOM 757 N N . THR A 1 94 ? -9.005 15.114 -0.197 1.00 16.79 96 THR A N 1
ATOM 758 C CA . THR A 1 94 ? -9.742 16.309 0.119 1.00 16.93 96 THR A CA 1
ATOM 759 C C . THR A 1 94 ? -9.378 17.440 -0.831 1.00 17.94 96 THR A C 1
ATOM 760 O O . THR A 1 94 ? -10.268 18.148 -1.327 1.00 17.84 96 THR A O 1
ATOM 764 N N . LEU A 1 95 ? -8.081 17.618 -1.074 1.00 16.19 97 LEU A N 1
ATOM 765 C CA . LEU A 1 95 ? -7.632 18.649 -1.998 1.00 18.11 97 LEU A CA 1
ATOM 766 C C . LEU A 1 95 ? -8.171 18.357 -3.399 1.00 18.28 97 LEU A C 1
ATOM 767 O O . LEU A 1 95 ? -8.723 19.237 -4.052 1.00 18.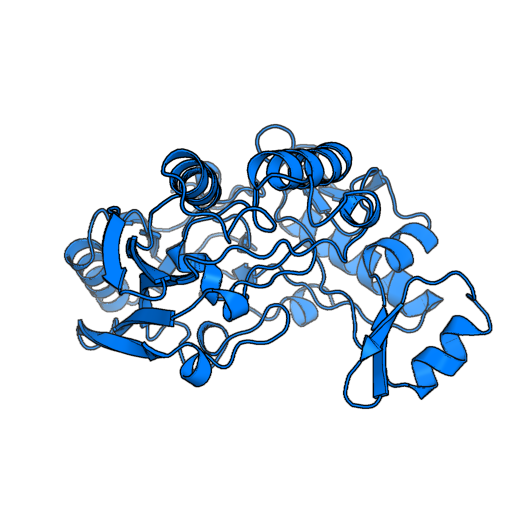93 97 LEU A O 1
ATOM 772 N N . GLN A 1 96 ? -8.077 17.102 -3.826 1.00 18.52 98 GLN A N 1
ATOM 773 C CA . GLN A 1 96 ? -8.543 16.721 -5.150 1.00 21.22 98 GLN A CA 1
ATOM 774 C C . GLN A 1 96 ? -10.009 17.082 -5.332 1.00 22.78 98 GLN A C 1
ATOM 775 O O . GLN A 1 96 ? -10.421 17.532 -6.407 1.00 24.26 98 GLN A O 1
ATOM 781 N N . GLU A 1 97 ? -10.794 16.847 -4.285 1.00 22.71 99 GLU A N 1
ATOM 782 C CA . GLU A 1 97 ? -12.217 17.115 -4.319 1.00 21.68 99 GLU A CA 1
ATOM 783 C C . GLU A 1 97 ? -12.568 18.568 -4.073 1.00 20.98 99 GLU A C 1
ATOM 784 O O . GLU A 1 97 ? -13.751 18.883 -3.922 1.00 19.84 99 GLU A O 1
ATOM 790 N N . GLY A 1 98 ? -11.556 19.436 -4.011 1.00 19.68 100 GLY A N 1
ATOM 791 C CA . GLY A 1 98 ? -11.798 20.851 -3.780 1.00 19.91 100 GLY A CA 1
ATOM 792 C C . GLY A 1 98 ? -12.291 21.173 -2.373 1.00 20.97 100 GLY A C 1
ATOM 793 O O . GLY A 1 98 ? -13.184 22.015 -2.195 1.00 21.34 100 GLY A O 1
ATOM 794 N N . MET A 1 99 ? -11.754 20.464 -1.377 1.00 20.29 101 MET A N 1
ATOM 795 C CA . MET A 1 99 ? -12.117 20.671 0.031 1.00 20.42 101 MET A CA 1
ATOM 796 C C . MET A 1 99 ? -10.837 20.908 0.833 1.00 19.36 101 MET A C 1
ATOM 797 O O . MET A 1 99 ? -10.412 20.064 1.610 1.00 17.78 101 MET A O 1
ATOM 802 N N . PRO A 1 100 ? -10.187 22.063 0.615 1.00 20.13 102 PRO A N 1
ATOM 803 C CA . PRO A 1 100 ? -8.948 22.416 1.307 1.00 19.35 102 PRO A CA 1
ATOM 804 C C . PRO A 1 100 ? -9.148 22.697 2.780 1.00 18.42 102 PRO A C 1
ATOM 805 O O . PRO A 1 100 ? -10.265 22.915 3.238 1.00 19.07 102 PRO A O 1
ATOM 809 N N . GLY A 1 101 ? -8.036 22.672 3.506 1.00 18.02 103 GLY A N 1
ATOM 810 C CA . GLY A 1 101 ? -8.036 22.899 4.936 1.00 17.90 103 GLY A CA 1
ATOM 811 C C . GLY A 1 101 ? -7.074 21.921 5.608 1.00 17.67 103 GLY A C 1
ATOM 812 O O . GLY A 1 101 ? -6.645 22.148 6.736 1.00 18.62 103 GLY A O 1
ATOM 813 N N . LEU A 1 102 ? -6.699 20.851 4.904 1.00 17.36 104 LEU A N 1
ATOM 814 C CA . LEU A 1 102 ? -5.777 19.840 5.453 1.00 15.71 104 LEU A CA 1
ATOM 815 C C . LEU A 1 102 ? -4.361 19.878 4.873 1.00 15.44 104 LEU A C 1
ATOM 816 O O . LEU A 1 102 ? -3.480 19.151 5.326 1.00 15.96 104 LEU A O 1
ATOM 821 N N . GLU A 1 103 ? -4.120 20.759 3.914 1.00 14.75 105 GLU A N 1
ATOM 822 C CA . GLU A 1 103 ? -2.810 20.828 3.268 1.00 15.19 105 GLU A CA 1
ATOM 823 C C . GLU A 1 103 ? -1.564 20.977 4.164 1.00 14.38 105 GLU A C 1
ATOM 824 O O . GLU A 1 103 ? -0.529 20.394 3.877 1.00 15.30 105 GLU A O 1
ATOM 830 N N . ASN A 1 104 ? -1.669 21.695 5.279 1.00 15.20 106 ASN A N 1
ATOM 831 C CA . ASN A 1 104 ? -0.499 21.876 6.155 1.00 14.88 106 ASN A CA 1
ATOM 832 C C . ASN A 1 104 ? -0.121 20.564 6.828 1.00 13.97 106 ASN A C 1
ATOM 833 O O . ASN A 1 104 ? 0.986 20.413 7.319 1.00 15.61 106 ASN A O 1
ATOM 838 N N . LEU A 1 105 ? -1.059 19.632 6.868 1.00 14.34 107 LEU A N 1
ATOM 839 C CA . LEU A 1 105 ? -0.844 18.344 7.508 1.00 14.34 107 LEU A CA 1
ATOM 840 C C . LEU A 1 105 ? -0.516 17.264 6.488 1.00 14.27 107 LEU A C 1
ATOM 841 O O . LEU A 1 105 ? -0.597 16.071 6.768 1.00 13.99 107 LEU A O 1
ATOM 846 N N . ALA A 1 106 ? -0.126 17.698 5.299 1.00 15.14 108 ALA A N 1
ATOM 847 C CA . ALA A 1 106 ? 0.250 16.794 4.230 1.00 14.58 108 ALA A CA 1
ATOM 848 C C . ALA A 1 106 ? 1.488 15.968 4.574 1.00 15.93 108 ALA A C 1
ATOM 849 O O . ALA A 1 106 ? 2.362 16.391 5.328 1.00 14.13 108 ALA A O 1
ATOM 851 N N . LEU A 1 107 ? 1.484 14.747 4.059 1.00 16.28 109 LEU A N 1
ATOM 852 C CA . LEU A 1 107 ? 2.582 13.799 4.180 1.00 16.43 109 LEU A CA 1
ATOM 853 C C . LEU A 1 107 ? 2.829 13.213 5.552 1.00 16.88 109 LEU A C 1
ATOM 854 O O . LEU A 1 107 ? 3.754 12.426 5.712 1.00 19.18 109 LEU A O 1
ATOM 859 N N . ILE A 1 108 ? 2.017 13.582 6.538 1.00 14.85 110 ILE A N 1
ATOM 860 C CA . ILE A 1 108 ? 2.169 13.048 7.891 1.00 15.60 110 ILE A CA 1
ATOM 861 C C . ILE A 1 108 ? 1.695 11.592 7.818 1.00 15.46 110 ILE A C 1
ATOM 862 O O . ILE A 1 108 ? 0.610 11.321 7.317 1.00 15.34 110 ILE A O 1
ATOM 867 N N . PRO A 1 109 ? 2.561 10.632 8.182 1.00 15.24 111 PRO A N 1
ATOM 868 C CA . PRO A 1 109 ? 2.189 9.214 8.134 1.00 15.39 111 PRO A CA 1
ATOM 869 C C . PRO A 1 109 ? 1.104 8.839 9.133 1.00 15.50 111 PRO A C 1
ATOM 870 O O . PRO A 1 109 ? 0.748 9.616 10.016 1.00 16.78 111 PRO A O 1
ATOM 874 N N . GLY A 1 110 ? 0.576 7.638 8.978 1.00 14.80 112 GLY A N 1
ATOM 875 C CA . GLY A 1 110 ? -0.425 7.157 9.908 1.00 14.91 112 GLY A CA 1
ATOM 876 C C . GLY A 1 110 ? -1.839 7.143 9.406 1.00 15.94 112 GLY A C 1
ATOM 877 O O . GLY A 1 110 ? -2.151 7.611 8.295 1.00 15.45 112 GLY A O 1
ATOM 878 N N . CYS A 1 111 ? -2.696 6.555 10.228 1.00 15.88 113 CYS A N 1
ATOM 879 C CA . CYS A 1 111 ? -4.117 6.456 9.931 1.00 16.88 113 CYS A CA 1
ATOM 880 C C . CYS A 1 111 ? -4.863 7.622 10.552 1.00 16.04 113 CYS A C 1
ATOM 881 O O . CYS A 1 111 ? -4.391 8.233 11.514 1.00 18.11 113 CYS A O 1
ATOM 884 N N . VAL A 1 112 ? -6.033 7.920 10.004 1.00 16.84 114 VAL A N 1
ATOM 885 C CA . VAL A 1 112 ? -6.881 9.004 10.480 1.00 15.88 114 VAL A CA 1
ATOM 886 C C . VAL A 1 112 ? -7.288 8.742 11.935 1.00 16.75 114 VAL A C 1
ATOM 887 O O . VAL A 1 112 ? -7.260 9.645 12.770 1.00 15.38 114 VAL A O 1
ATOM 891 N N . GLY A 1 113 ? -7.527 7.479 12.263 1.00 15.92 115 GLY A N 1
ATOM 892 C CA . GLY A 1 113 ? -7.933 7.133 13.613 1.00 16.92 115 GLY A CA 1
ATOM 893 C C . GLY A 1 113 ? -6.916 7.526 14.656 1.00 17.68 115 GLY A C 1
ATOM 894 O O . GLY A 1 113 ? -7.275 7.834 15.787 1.00 18.53 115 GLY A O 1
ATOM 895 N N . SER A 1 114 ? -5.647 7.568 14.259 1.00 17.76 116 SER A N 1
ATOM 896 C CA . SER A 1 114 ? -4.572 7.920 15.170 1.00 16.68 116 SER A CA 1
ATOM 897 C C . SER A 1 114 ? -4.311 9.418 15.242 1.00 15.78 116 SER A C 1
ATOM 898 O O . SER A 1 114 ? -3.733 9.901 16.225 1.00 14.07 116 SER A O 1
ATOM 901 N N . SER A 1 115 ? -4.841 10.165 14.269 1.00 14.59 117 SER A N 1
ATOM 902 C CA . SER A 1 115 ? -4.637 11.610 14.212 1.00 14.13 117 SER A CA 1
ATOM 903 C C . SER A 1 115 ? -5.036 12.451 15.444 1.00 14.41 117 SER A C 1
ATOM 904 O O . SER A 1 115 ? -4.363 13.425 15.770 1.00 12.76 117 SER A O 1
ATOM 907 N N . PRO A 1 116 ? -6.136 12.094 16.138 1.00 14.13 118 PRO A N 1
ATOM 908 C CA . PRO A 1 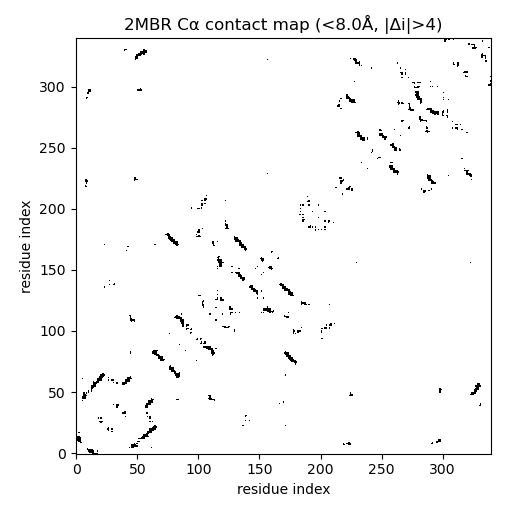116 ? -6.502 12.891 17.318 1.00 15.99 118 PRO A CA 1
ATOM 909 C C . PRO A 1 116 ? -5.637 12.568 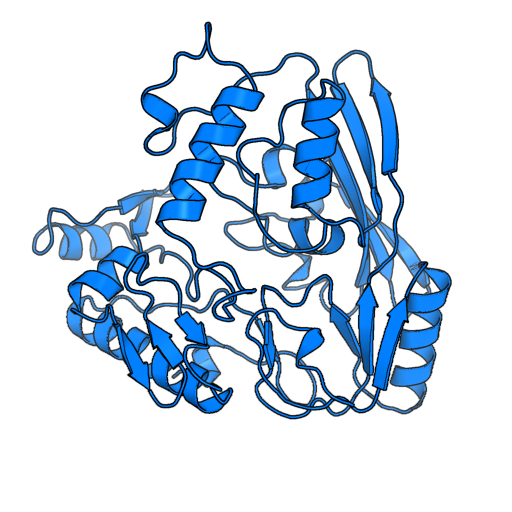18.531 1.00 17.83 118 PRO A C 1
ATOM 910 O O . PRO A 1 116 ? -5.357 13.439 19.356 1.00 18.15 118 PRO A O 1
ATOM 914 N N . ILE A 1 117 ? -5.176 11.322 18.606 1.00 19.48 119 ILE A N 1
ATOM 915 C CA . ILE A 1 117 ? -4.390 10.847 19.738 1.00 18.92 119 ILE A CA 1
ATOM 916 C C . ILE A 1 117 ? -3.261 11.766 20.170 1.00 19.55 119 ILE A C 1
ATOM 917 O O . ILE A 1 117 ? -3.166 12.114 21.358 1.00 18.83 119 ILE A O 1
ATOM 922 N N . GLN A 1 118 ? -2.398 12.147 19.232 1.00 19.63 120 GLN A N 1
ATOM 923 C CA . GLN A 1 118 ? -1.326 13.070 19.560 1.00 20.10 120 GLN A CA 1
ATOM 924 C C . GLN A 1 118 ? -1.517 14.395 18.841 1.00 18.00 120 GLN A C 1
ATOM 925 O O . GLN A 1 118 ? -0.556 15.110 18.584 1.00 17.80 120 GLN A O 1
ATOM 931 N N . ASN A 1 119 ? -2.777 14.717 18.543 1.00 16.08 121 ASN A N 1
ATOM 932 C CA . ASN A 1 119 ? -3.151 15.986 17.894 1.00 15.64 121 ASN A CA 1
ATOM 933 C C . ASN A 1 119 ? -2.142 16.367 16.806 1.00 14.92 121 ASN A C 1
ATOM 934 O O . ASN A 1 119 ? -1.457 17.388 16.892 1.00 15.09 121 ASN A O 1
ATOM 939 N N . ILE A 1 120 ? -2.085 15.544 15.761 1.00 15.44 122 ILE A N 1
ATOM 940 C CA . ILE A 1 120 ? -1.117 15.759 14.693 1.00 15.52 122 ILE A CA 1
ATOM 941 C C . ILE A 1 120 ? -1.022 17.204 14.219 1.00 15.97 122 ILE A C 1
ATOM 942 O O . ILE A 1 120 ? -2.034 17.870 13.955 1.00 16.09 122 ILE A O 1
ATOM 947 N N . GLY A 1 121 ? 0.212 17.684 14.134 1.00 15.93 123 GLY A N 1
ATOM 948 C CA . GLY A 1 121 ? 0.420 19.044 13.723 1.00 14.87 123 GLY A CA 1
ATOM 949 C C . GLY A 1 121 ? 1.751 19.226 13.059 1.00 14.26 123 GLY A C 1
ATOM 950 O O . GLY A 1 121 ? 2.703 18.498 13.329 1.00 13.40 123 GLY A O 1
ATOM 951 N N . ALA A 1 122 ? 1.770 20.183 12.145 1.00 14.19 124 ALA A N 1
ATOM 952 C CA . ALA A 1 122 ? 2.945 20.558 11.396 1.00 14.59 124 ALA A CA 1
ATOM 953 C C . ALA A 1 122 ? 2.552 21.788 10.610 1.00 14.27 124 ALA A C 1
ATOM 954 O O . ALA A 1 122 ? 1.372 22.016 10.339 1.00 13.33 124 ALA A O 1
ATOM 956 N N . TYR A 1 123 ? 3.545 22.633 10.374 1.00 14.49 125 TYR A N 1
ATOM 957 C CA . TYR A 1 123 ? 3.388 23.844 9.603 1.00 14.89 125 TYR A CA 1
ATOM 958 C C . TYR A 1 123 ? 2.226 24.742 9.962 1.00 14.76 125 TYR A C 1
ATOM 959 O O . TYR A 1 123 ? 1.416 25.117 9.124 1.00 15.77 125 TYR A O 1
ATOM 968 N N . GLY A 1 124 ? 2.166 25.083 11.239 1.00 15.30 126 GLY A N 1
ATOM 969 C CA . GLY A 1 124 ? 1.145 25.982 11.745 1.00 16.31 126 GLY A CA 1
ATOM 970 C C . GLY A 1 124 ? -0.238 25.442 12.029 1.00 16.64 126 GLY A C 1
ATOM 971 O O . GLY A 1 124 ? -1.081 26.157 12.570 1.00 18.13 126 GLY A O 1
ATOM 972 N N . VAL A 1 125 ? -0.485 24.177 11.721 1.00 17.01 127 VAL A N 1
ATOM 973 C CA . VAL A 1 125 ? -1.800 23.610 11.959 1.00 14.55 127 VAL A CA 1
ATOM 974 C C . VAL A 1 125 ? -1.709 22.373 12.827 1.00 15.31 127 VAL A C 1
ATOM 975 O O . VAL A 1 125 ? -0.682 21.712 12.871 1.00 16.97 127 VAL A O 1
ATOM 979 N N . GLU A 1 126 ? -2.738 22.147 13.625 1.00 15.00 128 GLU A N 1
ATOM 980 C CA . GLU A 1 126 ? -2.813 20.954 14.441 1.00 15.48 128 GLU A CA 1
ATOM 981 C C . GLU A 1 126 ? -4.195 20.423 14.146 1.00 15.35 128 GLU A C 1
ATOM 982 O O . GLU A 1 126 ? -5.085 21.205 13.798 1.00 16.19 128 GLU A O 1
ATOM 988 N N . LEU A 1 127 ? -4.391 19.117 14.266 1.00 14.67 129 LEU A N 1
ATOM 989 C CA . LEU A 1 127 ? -5.702 18.526 13.985 1.00 15.30 129 LEU A CA 1
ATOM 990 C C . LEU A 1 127 ? -6.857 19.208 14.742 1.00 15.76 129 LEU A C 1
ATOM 991 O O . LEU A 1 127 ? -7.978 19.288 14.234 1.00 14.28 129 LEU A O 1
ATOM 996 N N . GLN A 1 128 ? -6.593 19.673 15.967 1.00 17.27 130 GLN A N 1
ATOM 997 C CA . GLN A 1 128 ? -7.610 20.351 16.781 1.00 18.86 130 GLN A CA 1
ATOM 998 C C . GLN A 1 128 ? -8.306 21.467 15.992 1.00 19.38 130 GLN A C 1
ATOM 999 O O . GLN A 1 128 ? -9.446 21.814 16.286 1.00 19.41 130 GLN A O 1
ATOM 1005 N N . ARG A 1 129 ? -7.611 22.001 14.991 1.00 18.02 131 ARG A N 1
ATOM 1006 C CA . ARG A 1 129 ? -8.128 23.068 14.163 1.00 17.99 131 ARG A CA 1
ATOM 1007 C C . ARG A 1 129 ? -9.279 22.650 13.267 1.00 18.01 131 ARG A C 1
ATOM 1008 O O . ARG A 1 129 ? -10.185 23.444 13.000 1.00 18.12 131 ARG A O 1
ATOM 1016 N N . VAL A 1 130 ? -9.211 21.431 12.751 1.00 18.68 132 VAL A N 1
ATOM 1017 C CA . VAL A 1 130 ? -10.246 20.916 11.845 1.00 17.93 132 VAL A CA 1
ATOM 1018 C C . VAL A 1 130 ? -11.013 19.711 12.387 1.00 17.96 132 VAL A C 1
ATOM 1019 O O . VAL A 1 130 ? -11.826 19.120 11.666 1.00 17.25 132 VAL A O 1
ATOM 1023 N N . CYS A 1 131 ? -10.746 19.333 13.642 1.00 17.17 133 CYS A N 1
ATOM 1024 C CA . CYS A 1 131 ? -11.446 18.204 14.251 1.00 15.67 133 CYS A CA 1
ATOM 1025 C C . CYS A 1 131 ? -12.777 18.642 14.824 1.00 15.31 133 CYS A C 1
ATOM 1026 O O . CYS A 1 131 ? -12.839 19.586 15.601 1.00 16.03 133 CYS A O 1
ATOM 1029 N N . ALA A 1 132 ? -13.842 17.945 14.426 1.00 16.15 134 ALA A N 1
ATOM 1030 C CA . ALA A 1 132 ? -15.209 18.204 14.888 1.00 16.29 134 ALA A CA 1
ATOM 1031 C C . ALA A 1 132 ? -15.529 17.244 16.029 1.00 15.38 134 ALA A C 1
ATOM 1032 O O . ALA A 1 132 ? -16.066 17.636 17.054 1.00 17.55 134 ALA A O 1
ATOM 1034 N N . TYR A 1 133 ? -15.191 15.977 15.846 1.00 15.95 135 TYR A N 1
ATOM 1035 C CA . TYR A 1 133 ? -15.422 14.967 16.874 1.00 16.31 135 TYR A CA 1
ATOM 1036 C C . TYR A 1 133 ? -14.610 13.726 16.542 1.00 16.33 135 TYR A C 1
ATOM 1037 O O . TYR A 1 133 ? -14.031 13.619 15.455 1.00 15.48 135 TYR A O 1
ATOM 1046 N N . VAL A 1 134 ? -14.600 12.792 17.484 1.00 16.56 136 VAL A N 1
ATOM 1047 C CA . VAL A 1 134 ? -13.915 11.521 17.339 1.00 16.77 136 VAL A CA 1
ATOM 1048 C C . VAL A 1 134 ? -14.858 10.465 17.899 1.00 18.37 136 VAL A C 1
ATOM 1049 O O . VAL A 1 134 ? -15.437 10.652 18.986 1.00 19.27 136 VAL A O 1
ATOM 1053 N N . ASP A 1 135 ? -15.104 9.425 17.106 1.00 18.33 137 ASP A N 1
ATOM 1054 C CA . ASP A 1 135 ? -15.976 8.328 17.514 1.00 20.36 137 ASP A CA 1
ATOM 1055 C C . ASP A 1 135 ? -15.152 7.119 17.869 1.00 22.09 137 ASP A C 1
ATOM 1056 O O . ASP A 1 135 ? -14.307 6.672 17.094 1.00 20.74 137 ASP A O 1
ATOM 1061 N N . SER A 1 136 ? -15.468 6.553 19.016 1.00 22.64 138 SER A N 1
ATOM 1062 C CA . SER A 1 136 ? -14.770 5.397 19.526 1.00 24.40 138 SER A CA 1
ATOM 1063 C C . SER A 1 136 ? -15.777 4.335 19.919 1.00 25.31 138 SER A C 1
ATOM 1064 O O . SER A 1 136 ? -16.989 4.544 19.853 1.00 24.46 138 SER A O 1
ATOM 1067 N N . VAL A 1 137 ? -15.264 3.159 20.234 1.00 27.34 139 VAL A N 1
ATOM 1068 C CA . VAL A 1 137 ? -16.107 2.084 20.716 1.00 28.24 139 VAL A CA 1
ATOM 1069 C C . VAL A 1 137 ? -15.461 1.753 22.058 1.00 29.51 139 VAL A C 1
ATOM 1070 O O . VAL A 1 137 ? -14.223 1.667 22.143 1.00 27.29 139 VAL A O 1
ATOM 1074 N N . GLU A 1 138 ? -16.248 1.788 23.135 1.00 31.84 140 GLU A N 1
ATOM 1075 C CA . GLU A 1 138 ? -15.678 1.435 24.423 1.00 34.95 140 GLU A CA 1
ATOM 1076 C C . GLU A 1 138 ? -15.511 -0.070 24.308 1.00 36.56 140 GLU A C 1
ATOM 1077 O O . GLU A 1 138 ? -16.491 -0.821 24.262 1.00 35.87 140 GLU A O 1
ATOM 1083 N N . LEU A 1 139 ? -14.256 -0.475 24.146 1.00 37.13 141 LEU A N 1
ATOM 1084 C CA . LEU A 1 139 ? -13.876 -1.868 23.971 1.00 37.06 141 LEU A CA 1
ATOM 1085 C C . LEU A 1 139 ? -14.537 -2.885 24.895 1.00 39.51 141 LEU A C 1
ATOM 1086 O O . LEU A 1 139 ? -15.062 -3.895 24.429 1.00 40.54 141 LEU A O 1
ATOM 1091 N N . ALA A 1 140 ? -14.562 -2.590 26.192 1.00 41.68 142 ALA A N 1
ATOM 1092 C CA . ALA A 1 140 ? -15.128 -3.504 27.189 1.00 44.08 142 ALA A CA 1
ATOM 1093 C C . ALA A 1 140 ? -16.645 -3.541 27.267 1.00 45.44 142 ALA A C 1
ATOM 1094 O O . ALA A 1 140 ? -17.213 -4.449 27.881 1.00 47.10 142 ALA A O 1
ATOM 1096 N N . THR A 1 141 ? -17.306 -2.559 26.668 1.00 46.20 143 THR A N 1
ATOM 1097 C CA . THR A 1 141 ? -18.755 -2.518 26.732 1.00 46.77 143 THR A CA 1
ATOM 1098 C C . THR A 1 141 ? -19.432 -2.540 25.373 1.00 46.45 143 THR A C 1
ATOM 1099 O O . THR A 1 141 ? -20.628 -2.807 25.283 1.00 45.66 143 THR A O 1
ATOM 1103 N N . GLY A 1 142 ? -18.652 -2.309 24.320 1.00 46.82 144 GLY A N 1
ATOM 1104 C CA . GLY A 1 142 ? -19.187 -2.280 22.966 1.00 46.39 144 GLY A CA 1
ATOM 1105 C C . GLY A 1 142 ? -19.864 -0.955 22.638 1.00 45.88 144 GLY A C 1
ATOM 1106 O O . GLY A 1 142 ? -20.132 -0.654 21.468 1.00 46.88 144 GLY A O 1
ATOM 1107 N N . LYS A 1 143 ? -20.072 -0.130 23.661 1.00 45.14 145 LYS A N 1
ATOM 1108 C CA . LYS A 1 143 ? -20.746 1.147 23.485 1.00 44.89 145 LYS A CA 1
ATOM 1109 C C . LYS A 1 143 ? -19.980 2.182 22.681 1.00 44.10 145 LYS A C 1
ATOM 1110 O O . LYS A 1 143 ? -18.913 2.636 23.111 1.00 44.54 145 LYS A O 1
ATOM 1116 N N . GLN A 1 144 ? -20.494 2.502 21.488 1.00 42.84 146 GLN A N 1
ATOM 1117 C CA . GLN A 1 144 ? -19.879 3.532 20.645 1.00 39.66 146 GLN A CA 1
ATOM 1118 C C . GLN A 1 144 ? -20.064 4.858 21.397 1.00 37.23 146 GLN A C 1
ATOM 1119 O O . GLN A 1 144 ? -21.101 5.084 22.033 1.00 35.30 146 GLN A O 1
ATOM 1125 N N . VAL A 1 145 ? -19.037 5.703 21.377 1.00 34.99 147 VAL A N 1
ATOM 1126 C CA . VAL A 1 145 ? -19.103 6.991 22.060 1.00 32.34 147 VAL A CA 1
ATOM 1127 C C . VAL A 1 145 ? -18.524 8.080 21.157 1.00 29.50 147 VAL A C 1
ATOM 1128 O O . VAL A 1 145 ? -17.688 7.810 20.295 1.00 28.15 147 VAL A O 1
ATOM 1132 N N . ARG A 1 146 ? -19.010 9.304 21.331 1.00 27.54 148 ARG A N 1
ATOM 1133 C CA . ARG A 1 146 ? -18.526 10.434 20.559 1.00 24.03 148 ARG A CA 1
ATOM 1134 C C . ARG A 1 146 ? -18.056 11.538 21.507 1.00 23.44 148 ARG A C 1
ATOM 1135 O O . ARG A 1 146 ? -18.710 11.827 22.515 1.00 23.13 148 ARG A O 1
ATOM 1143 N N . LEU A 1 147 ? -16.871 12.069 21.207 1.00 21.77 149 LEU A N 1
ATOM 1144 C CA . LEU A 1 147 ? -16.255 13.156 21.949 1.00 20.81 149 LEU A CA 1
ATOM 1145 C C . LEU A 1 147 ? -16.106 14.289 20.962 1.00 20.55 149 LEU A C 1
ATOM 1146 O O . LEU A 1 147 ? -15.647 14.093 19.831 1.00 19.38 149 LEU A O 1
ATOM 1151 N N . THR A 1 148 ? -16.561 15.466 21.366 1.00 20.39 150 THR A N 1
ATOM 1152 C CA . THR A 1 148 ? -16.447 16.651 20.530 1.00 19.35 150 THR A CA 1
ATOM 1153 C C . THR A 1 148 ? -14.979 17.000 20.577 1.00 20.00 150 THR A C 1
ATOM 1154 O O . THR A 1 148 ? -14.251 16.519 21.456 1.00 18.64 150 THR A O 1
ATOM 1158 N N . ALA A 1 149 ? -14.566 17.902 19.699 1.00 20.91 151 ALA A N 1
ATOM 1159 C CA . ALA A 1 149 ? -13.183 18.313 19.673 1.00 21.77 151 ALA A CA 1
ATOM 1160 C C . ALA A 1 149 ? -12.795 18.825 21.058 1.00 22.23 151 ALA A C 1
ATOM 1161 O O . ALA A 1 149 ? -11.734 18.488 21.560 1.00 21.34 151 ALA A O 1
ATOM 1163 N N . LYS A 1 150 ? -13.681 19.580 21.711 1.00 23.14 152 LYS A N 1
ATOM 1164 C CA . LYS A 1 150 ? -13.367 20.107 23.043 1.00 24.18 152 LYS A CA 1
ATOM 1165 C C . LYS A 1 150 ? -13.183 18.995 24.080 1.00 23.51 152 LYS A C 1
ATOM 1166 O O . LYS A 1 150 ? -12.199 19.004 24.837 1.00 22.26 152 LYS A O 1
ATOM 1172 N N . GLU A 1 151 ? -14.094 18.020 24.087 1.00 22.48 153 GLU A N 1
ATOM 1173 C CA . GLU A 1 151 ? -13.989 16.905 25.023 1.00 22.84 153 GLU A CA 1
ATOM 1174 C C . GLU A 1 151 ? -12.751 16.043 24.755 1.00 23.03 153 GLU A C 1
ATOM 1175 O O . GLU A 1 151 ? -12.418 15.179 25.553 1.00 24.55 153 GLU A O 1
ATOM 1181 N N . CYS A 1 152 ? -12.084 16.261 23.628 1.00 22.24 154 CYS A N 1
ATOM 1182 C CA . CYS A 1 152 ? -10.868 15.519 23.322 1.00 21.04 154 CYS A CA 1
ATOM 1183 C C . CYS A 1 152 ? -9.665 16.083 24.084 1.00 20.41 154 CYS A C 1
ATOM 1184 O O . CYS A 1 152 ? -8.615 15.449 24.140 1.00 21.41 154 CYS A O 1
ATOM 1187 N N . ARG A 1 153 ? -9.807 17.281 24.639 1.00 20.75 155 ARG A N 1
ATOM 1188 C CA . ARG A 1 153 ? -8.731 17.907 25.409 1.00 22.31 155 ARG A CA 1
ATOM 1189 C C . ARG A 1 153 ? -7.416 17.895 24.639 1.00 21.42 155 ARG A C 1
ATOM 1190 O O . ARG A 1 153 ? -6.397 17.416 25.128 1.00 21.47 155 ARG A O 1
ATOM 1198 N N . PHE A 1 154 ? -7.464 18.407 23.419 1.00 20.05 156 PHE A N 1
ATOM 1199 C CA . PHE A 1 154 ? -6.296 18.460 22.569 1.00 19.84 156 PHE A CA 1
ATOM 1200 C C . PHE A 1 154 ? -5.224 19.360 23.169 1.00 19.79 156 PHE A C 1
ATOM 1201 O O . PHE A 1 154 ? -5.522 20.414 23.739 1.00 20.60 156 PHE A O 1
ATOM 1209 N N . GLY A 1 155 ? -3.975 18.949 22.999 1.00 19.01 157 GLY A N 1
ATOM 1210 C CA . GLY A 1 155 ? -2.842 19.714 23.476 1.00 16.58 157 GLY A CA 1
ATOM 1211 C C . GLY A 1 155 ? -1.681 19.436 22.536 1.00 15.91 157 GLY A C 1
ATOM 1212 O O . GLY A 1 155 ? -1.841 18.730 21.549 1.00 14.39 157 GLY A O 1
ATOM 1213 N N . TYR A 1 156 ? -0.517 19.997 22.827 1.00 16.17 158 TYR A N 1
ATOM 1214 C CA . TYR A 1 156 ? 0.650 19.781 21.992 1.00 17.46 158 TYR A CA 1
ATOM 1215 C C . TYR A 1 156 ? 1.048 18.315 22.142 1.00 17.94 158 TYR A C 1
ATOM 1216 O O . TYR A 1 156 ? 1.459 17.876 23.229 1.00 16.00 158 TYR A O 1
ATOM 1225 N N . ARG A 1 157 ? 0.803 17.562 21.065 1.00 17.09 159 ARG A N 1
ATOM 1226 C CA . ARG A 1 157 ? 1.082 16.129 21.003 1.00 18.27 159 ARG A CA 1
ATOM 1227 C C . ARG A 1 157 ? 0.371 15.444 22.170 1.00 17.76 159 ARG A C 1
ATOM 1228 O O . ARG A 1 157 ? 0.865 14.487 22.760 1.00 17.56 159 ARG A O 1
ATOM 1236 N N . ASP A 1 158 ? -0.854 15.874 22.415 1.00 16.26 160 ASP A N 1
ATOM 1237 C CA . ASP A 1 158 ? -1.592 15.338 23.522 1.00 17.46 160 ASP A CA 1
ATOM 1238 C C . ASP A 1 158 ? -3.100 15.360 23.310 1.00 16.94 160 ASP A C 1
ATOM 1239 O O . ASP A 1 158 ? -3.626 16.197 22.570 1.00 17.88 160 ASP A O 1
ATOM 1244 N N . SER A 1 159 ? -3.785 14.438 23.971 1.00 16.66 161 SER A N 1
ATOM 1245 C CA . SER A 1 159 ? -5.238 14.361 23.921 1.00 16.79 161 SER A CA 1
ATOM 1246 C C . SER A 1 159 ? -5.687 13.401 25.005 1.00 17.21 161 SER A C 1
ATOM 1247 O O . SER A 1 159 ? -4.900 12.606 25.542 1.00 17.91 161 SER A O 1
ATOM 1250 N N . ILE A 1 160 ? -6.979 13.422 25.274 1.00 18.73 162 ILE A N 1
ATOM 1251 C CA . ILE A 1 160 ? -7.580 12.568 26.283 1.00 19.58 162 ILE A CA 1
ATOM 1252 C C . ILE A 1 160 ? -7.299 11.092 26.009 1.00 20.14 162 ILE A C 1
ATOM 1253 O O . ILE A 1 160 ? -7.270 10.285 26.935 1.00 19.92 162 ILE A O 1
ATOM 1258 N N . PHE A 1 161 ? -7.049 10.753 24.745 1.00 21.58 163 PHE A N 1
ATOM 1259 C CA . PHE A 1 161 ? -6.759 9.368 24.339 1.00 22.15 163 PHE A CA 1
ATOM 1260 C C . PHE A 1 161 ? -5.437 8.853 24.849 1.00 23.70 163 PHE A C 1
ATOM 1261 O O . PHE A 1 161 ? -5.166 7.661 24.767 1.00 24.11 163 PHE A O 1
ATOM 1269 N N . LYS A 1 162 ? -4.586 9.764 25.302 1.00 26.05 164 LYS A N 1
ATOM 1270 C CA . LYS A 1 162 ? -3.290 9.376 25.846 1.00 28.66 164 LYS A CA 1
ATOM 1271 C C . LYS A 1 162 ? -3.408 9.289 27.354 1.00 30.22 164 LYS A C 1
ATOM 1272 O O . LYS A 1 162 ? -2.421 9.035 28.064 1.00 31.86 164 LYS A O 1
ATOM 1278 N N . HIS A 1 163 ? -4.617 9.520 27.855 1.00 30.84 165 HIS A N 1
ATOM 1279 C CA . HIS A 1 163 ? -4.840 9.477 29.292 1.00 30.11 165 HIS A CA 1
ATOM 1280 C C . HIS A 1 163 ? -6.085 8.684 29.654 1.00 29.65 165 HIS A C 1
ATOM 1281 O O . HIS A 1 163 ? -6.125 7.461 29.511 1.00 28.18 165 HIS A O 1
ATOM 1288 N N . GLU A 1 164 ? -7.119 9.409 30.055 1.00 30.11 166 GLU A N 1
ATOM 1289 C CA . GLU A 1 164 ? -8.366 8.823 30.470 1.00 31.06 166 GLU A CA 1
ATOM 1290 C C . GLU A 1 164 ? -8.961 7.798 29.487 1.00 32.43 166 GLU A C 1
ATOM 1291 O O . GLU A 1 164 ? -9.396 6.728 29.905 1.00 31.88 166 GLU A O 1
ATOM 1297 N N . TYR A 1 165 ? -8.951 8.105 28.188 1.00 33.73 167 TYR A N 1
ATOM 1298 C CA . TYR A 1 165 ? -9.530 7.210 27.178 1.00 34.86 167 TYR A CA 1
ATOM 1299 C C . TYR A 1 165 ? -8.611 6.183 26.546 1.00 35.22 167 TYR A C 1
ATOM 1300 O O . TYR A 1 165 ? -8.984 5.565 25.557 1.00 35.77 167 TYR A O 1
ATOM 1309 N N . GLN A 1 166 ? -7.430 5.966 27.117 1.00 36.07 168 GLN A N 1
ATOM 1310 C CA . GLN A 1 166 ? -6.502 4.997 26.538 1.00 37.27 168 GLN A CA 1
ATOM 1311 C C . GLN A 1 166 ? -6.875 3.562 26.910 1.00 38.94 168 GLN A C 1
ATOM 1312 O O . GLN A 1 166 ? -7.149 3.258 28.081 1.00 39.73 168 GLN A O 1
ATOM 1318 N N . ASP A 1 167 ? -6.905 2.683 25.908 1.00 39.60 169 ASP A N 1
ATOM 1319 C CA . ASP A 1 167 ? -7.231 1.271 26.113 1.00 40.37 169 ASP A CA 1
ATOM 1320 C C . ASP A 1 167 ? -8.716 0.984 26.329 1.00 40.33 169 ASP A C 1
ATOM 1321 O O . ASP A 1 167 ? -9.202 -0.068 25.918 1.00 41.42 169 ASP A O 1
ATOM 1326 N N . ARG A 1 168 ? -9.435 1.885 26.987 1.00 38.98 170 ARG A N 1
ATOM 1327 C CA . ARG A 1 168 ? -10.864 1.678 27.173 1.00 38.30 170 ARG A CA 1
ATOM 1328 C C . ARG A 1 168 ? -11.536 1.846 25.821 1.00 35.85 170 ARG A C 1
ATOM 1329 O O . ARG A 1 168 ? -12.491 1.137 25.511 1.00 35.31 170 ARG A O 1
ATOM 1337 N N . PHE A 1 169 ? -11.000 2.745 24.998 1.00 33.05 171 PHE A N 1
ATOM 1338 C CA . PHE A 1 169 ? -11.600 3.023 23.703 1.00 30.46 171 PHE A CA 1
ATOM 1339 C C . PHE A 1 169 ? -10.719 2.772 22.494 1.00 28.56 171 PHE A C 1
ATOM 1340 O O . PHE A 1 169 ? -9.501 2.853 22.581 1.00 28.17 171 PHE A O 1
ATOM 1348 N N . ALA A 1 170 ? -11.355 2.403 21.390 1.00 25.91 172 ALA A N 1
ATOM 1349 C CA . ALA A 1 170 ? -10.677 2.185 20.125 1.00 22.88 172 ALA A CA 1
ATOM 1350 C C . ALA A 1 170 ? -11.335 3.218 19.242 1.00 22.51 172 ALA A C 1
ATOM 1351 O O . ALA A 1 170 ? -12.563 3.275 19.179 1.00 23.74 172 ALA A O 1
ATOM 1353 N N . ILE A 1 171 ? -10.542 4.086 18.633 1.00 19.59 173 ILE A N 1
ATOM 1354 C CA . ILE A 1 171 ? -11.089 5.108 17.765 1.00 17.15 173 ILE A CA 1
ATOM 1355 C C . ILE A 1 171 ? -11.476 4.428 16.470 1.00 16.48 173 ILE A C 1
ATOM 1356 O O . ILE A 1 171 ? -10.675 3.714 15.873 1.00 15.57 173 ILE A O 1
ATOM 1361 N N . VAL A 1 172 ? -12.720 4.631 16.055 1.00 15.34 174 VAL A N 1
ATOM 1362 C CA . VAL A 1 172 ? -13.226 4.023 14.829 1.00 16.38 174 VAL A CA 1
ATOM 1363 C C . VAL A 1 172 ? -13.472 5.010 13.692 1.00 16.18 174 VAL A C 1
ATOM 1364 O O . VAL A 1 172 ? -13.448 4.630 12.519 1.00 17.27 174 VAL A O 1
ATOM 1368 N N . ALA A 1 173 ? -13.693 6.276 14.022 1.00 16.87 175 ALA A N 1
ATOM 1369 C CA . ALA A 1 173 ? -13.941 7.273 12.985 1.00 17.34 175 ALA A CA 1
ATOM 1370 C C . ALA A 1 173 ? -13.604 8.651 13.495 1.00 17.10 175 ALA A C 1
ATOM 1371 O O . ALA A 1 173 ? -13.725 8.908 14.689 1.00 18.79 175 ALA A O 1
ATOM 1373 N N . VAL A 1 174 ? -13.191 9.537 12.596 1.00 16.13 176 VAL A N 1
ATOM 1374 C CA . VAL A 1 174 ? -12.849 10.910 12.971 1.00 16.61 176 VAL A CA 1
ATOM 1375 C C . VAL A 1 174 ? -13.673 11.848 12.101 1.00 16.47 176 VAL A C 1
ATOM 1376 O O . VAL A 1 174 ? -13.824 11.623 10.897 1.00 17.35 176 VAL A O 1
ATOM 1380 N N . GLY A 1 175 ? -14.261 12.855 12.723 1.00 17.30 177 GLY A N 1
ATOM 1381 C CA . GLY A 1 175 ? -15.053 13.809 11.978 1.00 16.79 177 GLY A CA 1
ATOM 1382 C C . GLY A 1 175 ? -14.246 15.078 11.805 1.00 17.83 177 GLY A C 1
ATOM 1383 O O . GLY A 1 175 ? -13.740 15.652 12.781 1.00 18.15 177 GLY A O 1
ATOM 1384 N N . LEU A 1 176 ? -14.083 15.511 10.566 1.00 18.22 178 LEU A N 1
ATOM 1385 C CA . LEU A 1 176 ? -13.330 16.732 10.293 1.00 18.01 178 LEU A CA 1
ATOM 1386 C C . LEU A 1 176 ? -14.272 17.777 9.724 1.00 17.99 178 LEU A C 1
ATOM 1387 O O . LEU A 1 176 ? -15.197 17.442 8.975 1.00 18.86 178 LEU A O 1
ATOM 1392 N N . ARG A 1 177 ? -14.005 19.035 10.054 1.00 17.76 179 ARG A N 1
ATOM 1393 C CA . ARG A 1 177 ? -14.794 20.160 9.575 1.00 17.27 179 ARG A CA 1
ATOM 1394 C C . ARG A 1 177 ? -13.858 21.051 8.768 1.00 16.86 179 ARG A C 1
ATOM 1395 O O . ARG A 1 177 ? -12.859 21.565 9.298 1.00 16.77 179 ARG A O 1
ATOM 1403 N N . LEU A 1 178 ? -14.131 21.178 7.472 1.00 15.31 180 LEU A N 1
ATOM 1404 C CA . LEU A 1 178 ? -13.299 22.015 6.610 1.00 15.67 180 LEU A CA 1
ATOM 1405 C C . LEU A 1 178 ? -14.177 23.160 6.131 1.00 17.33 180 LEU A C 1
ATOM 1406 O O . LEU A 1 178 ? -15.151 22.936 5.410 1.00 17.29 180 LEU A O 1
ATOM 1411 N N . PRO A 1 179 ? -13.881 24.398 6.570 1.00 18.08 181 PRO A N 1
ATOM 1412 C CA . PRO A 1 179 ? -14.652 25.580 6.185 1.00 18.33 181 PRO A CA 1
ATOM 1413 C C . PRO A 1 179 ? -14.659 25.704 4.681 1.00 19.12 181 PRO A C 1
ATOM 1414 O O . PRO A 1 179 ? -13.643 25.471 4.015 1.00 17.76 181 PRO A O 1
ATOM 1418 N N . LYS A 1 180 ? -15.811 26.072 4.144 1.00 20.24 182 LYS A N 1
ATOM 1419 C CA . LYS A 1 180 ? -15.935 26.250 2.713 1.00 21.78 182 LYS A CA 1
ATOM 1420 C C . LYS A 1 180 ? -15.102 27.460 2.286 1.00 21.72 182 LYS A C 1
ATOM 1421 O O . LYS A 1 180 ? -14.573 27.504 1.177 1.00 22.20 182 LYS A O 1
ATOM 1427 N N . GLU A 1 181 ? -15.005 28.444 3.168 1.00 22.52 183 GLU A N 1
ATOM 1428 C CA . GLU A 1 181 ? -14.230 29.649 2.915 1.00 23.84 183 GLU A CA 1
ATOM 1429 C C . GLU A 1 181 ? -12.816 29.255 3.345 1.00 23.36 183 GLU A C 1
ATOM 1430 O O . GLU A 1 181 ? -12.510 29.167 4.533 1.00 21.84 183 GLU A O 1
ATOM 1436 N N . TRP A 1 182 ? -11.966 28.963 2.379 1.00 23.41 184 TRP A N 1
ATOM 1437 C CA . TRP A 1 182 ? -10.623 28.535 2.707 1.00 24.25 184 TRP A CA 1
ATOM 1438 C C . TRP A 1 182 ? -9.744 29.698 3.155 1.00 26.00 184 TRP A C 1
ATOM 1439 O O . TRP A 1 182 ? -9.902 30.823 2.693 1.00 26.85 184 TRP A O 1
ATOM 1450 N N . GLN A 1 183 ? -8.873 29.454 4.118 1.00 26.11 185 GLN A N 1
ATOM 1451 C CA . GLN A 1 183 ? -7.963 30.492 4.537 1.00 27.01 185 GLN A CA 1
ATOM 1452 C C . GLN A 1 183 ? -6.638 29.792 4.813 1.00 25.53 185 GLN A C 1
ATOM 1453 O O . GLN A 1 183 ? -6.540 28.924 5.678 1.00 26.65 185 GLN A O 1
ATOM 1459 N N . PRO A 1 184 ? -5.630 30.071 3.986 1.00 24.16 186 PRO A N 1
ATOM 1460 C CA . PRO A 1 184 ? -4.316 29.460 4.142 1.00 22.86 186 PRO A CA 1
ATOM 1461 C C . PRO A 1 184 ? -3.608 29.839 5.418 1.00 21.96 186 PRO A C 1
ATOM 1462 O O . PRO A 1 184 ? -3.718 30.966 5.897 1.00 22.38 186 PRO A O 1
ATOM 1466 N N . VAL A 1 185 ? -2.883 28.871 5.961 1.00 20.69 187 VAL A N 1
ATOM 1467 C CA . VAL A 1 185 ? -2.091 29.050 7.165 1.00 19.93 187 VAL A CA 1
ATOM 1468 C C . VAL A 1 185 ? -0.658 29.120 6.644 1.00 20.46 187 VAL A C 1
ATOM 1469 O O . VAL A 1 185 ? -0.031 28.098 6.332 1.00 18.20 187 VAL A O 1
ATOM 1473 N N . LEU A 1 186 ? -0.173 30.352 6.506 1.00 20.40 188 LEU A N 1
ATOM 1474 C CA . LEU A 1 186 ? 1.162 30.619 5.963 1.00 21.20 188 LEU A CA 1
ATOM 1475 C C . LEU A 1 186 ? 2.099 31.254 6.970 1.00 21.96 188 LEU A C 1
ATOM 1476 O O . LEU A 1 186 ? 2.905 32.109 6.625 1.00 22.17 188 LEU A O 1
ATOM 1481 N N . THR A 1 187 ? 1.995 30.836 8.217 1.00 22.25 189 THR A N 1
ATOM 1482 C CA . THR A 1 187 ? 2.817 31.387 9.279 1.00 23.71 189 THR A CA 1
ATOM 1483 C C . THR A 1 187 ? 4.127 30.635 9.545 1.00 23.87 189 THR A C 1
ATOM 1484 O O . THR A 1 187 ? 5.065 31.185 10.128 1.00 24.52 189 THR A O 1
ATOM 1488 N N . TYR A 1 188 ? 4.205 29.400 9.080 1.00 22.63 190 TYR A N 1
ATOM 1489 C CA . TYR A 1 188 ? 5.367 28.579 9.335 1.00 22.35 190 TYR A CA 1
ATOM 1490 C C . TYR A 1 188 ? 6.451 28.507 8.257 1.00 22.71 190 TYR A C 1
ATOM 1491 O O . TYR A 1 188 ? 6.177 28.270 7.080 1.00 23.59 190 TYR A O 1
ATOM 1500 N N . GLY A 1 189 ? 7.697 28.635 8.692 1.00 23.97 191 GLY A N 1
ATOM 1501 C CA . GLY A 1 189 ? 8.837 28.525 7.793 1.00 24.87 191 GLY A CA 1
ATOM 1502 C C . GLY A 1 189 ? 8.713 29.107 6.398 1.00 25.87 191 GLY A C 1
ATOM 1503 O O . GLY A 1 189 ? 8.267 30.230 6.226 1.00 26.72 191 GLY A O 1
ATOM 1504 N N . ASP A 1 190 ? 9.114 28.332 5.398 1.00 27.74 192 ASP A N 1
ATOM 1505 C CA . ASP A 1 190 ? 9.057 28.756 3.992 1.00 30.00 192 ASP A CA 1
ATOM 1506 C C . ASP A 1 190 ? 7.653 29.195 3.557 1.00 30.02 192 ASP A C 1
ATOM 1507 O O . ASP A 1 190 ? 7.492 29.806 2.497 1.00 29.41 192 ASP A O 1
ATOM 1512 N N . LEU A 1 191 ? 6.640 28.849 4.349 1.00 29.17 193 LEU A N 1
ATOM 1513 C CA . LEU A 1 191 ? 5.273 29.199 4.002 1.00 27.70 193 LEU A CA 1
ATOM 1514 C C . LEU A 1 191 ? 5.035 30.693 4.011 1.00 27.39 193 LEU A C 1
ATOM 1515 O O . LEU A 1 191 ? 4.190 31.178 3.269 1.00 27.28 193 LEU A O 1
ATOM 1520 N N . THR A 1 192 ? 5.835 31.428 4.785 1.00 25.66 194 THR A N 1
ATOM 1521 C CA . THR A 1 192 ? 5.702 32.880 4.865 1.00 24.77 194 THR A CA 1
ATOM 1522 C C . THR A 1 192 ? 6.066 33.588 3.547 1.00 24.51 194 THR A C 1
ATOM 1523 O O . THR A 1 192 ? 5.841 34.786 3.403 1.00 24.13 194 THR A O 1
ATOM 1527 N N . ARG A 1 193 ? 6.683 32.868 2.614 1.00 24.08 195 ARG A N 1
ATOM 1528 C CA . ARG A 1 193 ? 7.063 33.458 1.330 1.00 24.70 195 ARG A CA 1
ATOM 1529 C C . ARG A 1 193 ? 5.880 33.477 0.365 1.00 24.57 195 ARG A C 1
ATOM 1530 O O . ARG A 1 193 ? 5.906 34.149 -0.675 1.00 24.08 195 ARG A O 1
ATOM 1538 N N . LEU A 1 194 ? 4.832 32.755 0.723 1.00 24.05 196 LEU A N 1
ATOM 1539 C CA . LEU A 1 194 ? 3.672 32.677 -0.136 1.00 24.08 196 LEU A CA 1
ATOM 1540 C C . LEU A 1 194 ? 2.659 33.741 0.186 1.00 23.30 196 LEU A C 1
ATOM 1541 O O . LEU A 1 194 ? 2.518 34.161 1.332 1.00 21.64 196 LEU A O 1
ATOM 1546 N N . ASP A 1 195 ? 1.956 34.169 -0.855 1.00 23.75 197 ASP A N 1
ATOM 1547 C CA . ASP A 1 195 ? 0.938 35.200 -0.745 1.00 24.64 197 ASP A CA 1
ATOM 1548 C C . ASP A 1 195 ? -0.468 34.644 -0.499 1.00 26.22 197 ASP A C 1
ATOM 1549 O O . ASP A 1 195 ? -1.057 34.032 -1.394 1.00 27.27 197 ASP A O 1
ATOM 1554 N N . PRO A 1 196 ? -1.086 34.993 0.649 1.00 28.34 198 PRO A N 1
ATOM 1555 C CA . PRO A 1 196 ? -2.440 34.528 1.014 1.00 29.52 198 PRO A CA 1
ATOM 1556 C C . PRO A 1 196 ? -3.558 34.728 -0.024 1.00 30.72 198 PRO A C 1
ATOM 1557 O O . PRO A 1 196 ? -4.592 34.067 0.042 1.00 30.17 198 PRO A O 1
ATOM 1561 N N . THR A 1 197 ? -3.347 35.636 -0.973 1.00 31.14 199 THR A N 1
ATOM 1562 C CA . THR A 1 197 ? -4.336 35.927 -2.005 1.00 31.24 199 THR A CA 1
ATOM 1563 C C . THR A 1 197 ? -4.098 35.080 -3.251 1.00 30.07 199 THR A C 1
ATOM 1564 O O . THR A 1 197 ? -5.019 34.489 -3.797 1.00 30.91 199 THR A O 1
ATOM 1568 N N . THR A 1 198 ? -2.847 35.027 -3.677 1.00 28.55 200 THR A N 1
ATOM 1569 C CA . THR A 1 198 ? -2.471 34.305 -4.867 1.00 27.33 200 THR A CA 1
ATOM 1570 C C . THR A 1 198 ? -2.375 32.801 -4.646 1.00 26.18 200 THR A C 1
ATOM 1571 O O . THR A 1 198 ? -2.732 32.023 -5.526 1.00 26.50 200 THR A O 1
ATOM 1575 N N . VAL A 1 199 ? -1.829 32.408 -3.494 1.00 23.39 201 VAL A N 1
ATOM 1576 C CA . VAL A 1 199 ? -1.611 31.001 -3.169 1.00 20.60 201 VAL A CA 1
ATOM 1577 C C . VAL A 1 199 ? -2.831 30.084 -3.240 1.00 20.35 201 VAL A C 1
ATOM 1578 O O . VAL A 1 199 ? -3.937 30.436 -2.807 1.00 19.83 201 VAL A O 1
ATOM 1582 N N . THR A 1 200 ? -2.591 28.877 -3.742 1.00 19.50 202 THR A N 1
ATOM 1583 C CA . THR A 1 200 ? -3.626 27.857 -3.849 1.00 18.80 202 THR A CA 1
ATOM 1584 C C . THR A 1 200 ? -3.342 26.762 -2.802 1.00 17.24 202 THR A C 1
ATOM 1585 O O . THR A 1 200 ? -2.228 26.653 -2.301 1.00 16.26 202 THR A O 1
ATOM 1589 N N . PRO A 1 201 ? -4.359 25.959 -2.445 1.00 16.78 203 PRO A N 1
ATOM 1590 C CA . PRO A 1 201 ? -4.202 24.877 -1.470 1.00 16.99 203 PRO A CA 1
ATOM 1591 C C . PRO A 1 201 ? -3.094 23.935 -1.907 1.00 17.71 203 PRO A C 1
ATOM 1592 O O . PRO A 1 201 ? -2.268 23.506 -1.105 1.00 18.07 203 PRO A O 1
ATOM 1596 N N . GLN A 1 202 ? -3.069 23.649 -3.201 1.00 18.17 204 GLN A N 1
ATOM 1597 C CA . GLN A 1 202 ? -2.071 22.762 -3.773 1.00 19.42 204 GLN A CA 1
ATOM 1598 C C . GLN A 1 202 ? -0.672 23.349 -3.625 1.00 19.03 204 GLN A C 1
ATOM 1599 O O . GLN A 1 202 ? 0.284 22.632 -3.364 1.00 19.33 204 GLN A O 1
ATOM 1605 N N . GLN A 1 203 ? -0.551 24.659 -3.768 1.00 19.29 205 GLN A N 1
ATOM 1606 C CA . GLN A 1 203 ? 0.748 25.295 -3.649 1.00 18.77 205 GLN A CA 1
ATOM 1607 C C . GLN A 1 203 ? 1.241 25.219 -2.221 1.00 17.43 205 GLN A C 1
ATOM 1608 O O . GLN A 1 203 ? 2.426 25.061 -1.992 1.00 18.23 205 GLN A O 1
ATOM 1614 N N . VAL A 1 204 ? 0.330 25.285 -1.262 1.00 15.85 206 VAL A N 1
ATOM 1615 C CA . VAL A 1 204 ? 0.721 25.175 0.136 1.00 16.87 206 VAL A CA 1
ATOM 1616 C C . VAL A 1 204 ? 1.119 23.731 0.355 1.00 16.19 206 VAL A C 1
ATOM 1617 O O . VAL A 1 204 ? 2.077 23.445 1.065 1.00 15.14 206 VAL A O 1
ATOM 1621 N N . PHE A 1 205 ? 0.370 22.828 -0.274 1.00 16.09 207 PHE A N 1
ATOM 1622 C CA . PHE A 1 205 ? 0.619 21.399 -0.172 1.00 16.72 207 PHE A CA 1
ATOM 1623 C C . PHE A 1 205 ? 2.042 21.076 -0.582 1.00 17.15 207 PHE A C 1
ATOM 1624 O O . PHE A 1 205 ? 2.780 20.441 0.170 1.00 17.76 207 PHE A O 1
ATOM 1632 N N . ASN A 1 206 ? 2.421 21.531 -1.774 1.00 17.27 208 ASN A N 1
ATOM 1633 C CA . ASN A 1 206 ? 3.772 21.319 -2.316 1.00 16.61 208 ASN A CA 1
ATOM 1634 C C . ASN A 1 206 ? 4.863 21.979 -1.463 1.00 15.56 208 ASN A C 1
ATOM 1635 O O . ASN A 1 206 ? 5.957 21.439 -1.327 1.00 17.21 208 ASN A O 1
ATOM 1640 N N . ALA A 1 207 ? 4.582 23.169 -0.944 1.00 14.63 209 ALA A N 1
ATOM 1641 C CA . ALA A 1 207 ? 5.539 23.890 -0.118 1.00 15.51 209 ALA A CA 1
ATOM 1642 C C . ALA A 1 207 ? 5.796 23.080 1.138 1.00 16.73 209 ALA A C 1
ATOM 1643 O O . ALA A 1 207 ? 6.944 22.920 1.577 1.00 17.76 209 ALA A O 1
ATOM 1645 N N . VAL A 1 208 ? 4.717 22.573 1.712 1.00 15.54 210 VAL A N 1
ATOM 1646 C CA . VAL A 1 208 ? 4.803 21.761 2.900 1.00 15.74 210 VAL A CA 1
ATOM 1647 C C . VAL A 1 208 ? 5.585 20.484 2.610 1.00 16.89 210 VAL A C 1
ATOM 1648 O O . VAL A 1 208 ? 6.545 20.149 3.315 1.00 16.99 210 VAL A O 1
ATOM 1652 N N . CYS A 1 209 ? 5.214 19.776 1.557 1.00 17.26 211 CYS A N 1
ATOM 1653 C CA . CYS A 1 209 ? 5.911 18.541 1.256 1.00 17.41 211 CYS A CA 1
ATOM 1654 C C . CYS A 1 209 ? 7.373 18.760 0.945 1.00 17.93 211 CYS A C 1
ATOM 1655 O O . CYS A 1 209 ? 8.214 17.953 1.328 1.00 18.07 211 CYS A O 1
ATOM 1658 N N . HIS A 1 210 ? 7.690 19.873 0.296 1.00 18.59 212 HIS A N 1
ATOM 1659 C CA . HIS A 1 210 ? 9.072 20.159 -0.037 1.00 18.97 212 HIS A CA 1
ATOM 1660 C C . HIS A 1 210 ? 9.898 20.253 1.236 1.00 19.00 212 HIS A C 1
ATOM 1661 O O . HIS A 1 210 ? 10.963 19.637 1.323 1.00 20.55 212 HIS A O 1
ATOM 1668 N N . MET A 1 211 ? 9.422 21.022 2.213 1.00 18.33 213 MET A N 1
ATOM 1669 C CA . MET A 1 211 ? 10.150 21.154 3.472 1.00 18.54 213 MET A CA 1
ATOM 1670 C C . MET A 1 211 ? 10.251 19.798 4.166 1.00 18.49 213 MET A C 1
ATOM 1671 O O . MET A 1 211 ? 11.290 19.455 4.715 1.00 19.17 213 MET A O 1
ATOM 1676 N N . ARG A 1 212 ? 9.186 19.003 4.092 1.00 19.28 214 ARG A N 1
ATOM 1677 C CA . ARG A 1 212 ? 9.180 17.687 4.727 1.00 18.80 214 ARG A CA 1
ATOM 1678 C C . ARG A 1 212 ? 10.134 16.689 4.062 1.00 20.29 214 ARG A C 1
ATOM 1679 O O . ARG A 1 212 ? 10.967 16.086 4.733 1.00 20.89 214 ARG A O 1
ATOM 1687 N N . THR A 1 213 ? 10.053 16.549 2.744 1.00 20.36 215 THR A N 1
ATOM 1688 C CA . THR A 1 213 ? 10.909 15.613 2.048 1.00 21.90 215 THR A CA 1
ATOM 1689 C C . THR A 1 213 ? 12.382 16.006 2.090 1.00 22.34 215 THR A C 1
ATOM 1690 O O . THR A 1 213 ? 13.241 15.184 1.806 1.00 23.71 215 THR A O 1
ATOM 1694 N N . THR A 1 214 ? 12.681 17.260 2.407 1.00 23.02 216 THR A N 1
ATOM 1695 C CA . THR A 1 214 ? 14.074 17.664 2.506 1.00 25.83 216 THR A CA 1
ATOM 1696 C C . THR A 1 214 ? 14.621 17.419 3.920 1.00 24.99 216 THR A C 1
ATOM 1697 O O . THR A 1 214 ? 15.825 17.261 4.116 1.00 26.21 216 THR A O 1
ATOM 1701 N N . LYS A 1 215 ? 13.735 17.310 4.894 1.00 24.90 217 LYS A N 1
ATOM 1702 C CA . LYS A 1 215 ? 14.183 17.120 6.273 1.00 26.39 217 LYS A CA 1
ATOM 1703 C C . LYS A 1 215 ? 13.929 15.740 6.870 1.00 24.57 217 LYS A C 1
ATOM 1704 O O . LYS A 1 215 ? 14.776 15.199 7.588 1.00 24.31 217 LYS A O 1
ATOM 1710 N N . LEU A 1 216 ? 12.773 15.175 6.561 1.00 23.15 218 LEU A N 1
ATOM 1711 C CA . LEU A 1 216 ? 12.365 13.913 7.134 1.00 22.86 218 LEU A CA 1
ATOM 1712 C C . LEU A 1 216 ? 12.617 12.674 6.311 1.00 23.24 218 LEU A C 1
ATOM 1713 O O . LEU A 1 216 ? 12.449 12.654 5.092 1.00 24.24 218 LEU A O 1
ATOM 1718 N N . PRO A 1 217 ? 13.056 11.607 6.983 1.00 23.89 219 PRO A N 1
ATOM 1719 C CA . PRO A 1 217 ? 13.324 10.376 6.252 1.00 23.48 219 PRO A CA 1
ATOM 1720 C C . PRO A 1 217 ? 12.068 9.591 5.998 1.00 23.55 219 PRO A C 1
ATOM 1721 O O . PRO A 1 217 ? 11.127 9.575 6.783 1.00 23.97 219 PRO A O 1
ATOM 1725 N N . ASP A 1 218 ? 12.033 8.963 4.829 1.00 23.89 220 ASP A N 1
ATOM 1726 C CA . ASP A 1 218 ? 10.922 8.136 4.438 1.00 24.55 220 ASP A CA 1
ATOM 1727 C C . ASP A 1 218 ? 11.179 6.812 5.124 1.00 23.15 220 ASP A C 1
ATOM 1728 O O . ASP A 1 218 ? 12.279 6.276 5.050 1.00 22.71 220 ASP A O 1
ATOM 1733 N N . PRO A 1 219 ? 10.173 6.260 5.795 1.00 22.38 221 PRO A N 1
ATOM 1734 C CA . PRO A 1 219 ? 10.339 4.975 6.474 1.00 22.96 221 PRO A CA 1
ATOM 1735 C C . PRO A 1 219 ? 10.683 3.843 5.498 1.00 23.74 221 PRO A C 1
ATOM 1736 O O . PRO A 1 219 ? 11.355 2.893 5.881 1.00 24.41 221 PRO A O 1
ATOM 1740 N N . LYS A 1 220 ? 10.274 3.972 4.233 1.00 23.28 222 LYS A N 1
ATOM 1741 C CA . LYS A 1 220 ? 10.562 2.937 3.233 1.00 25.36 222 LYS A CA 1
ATOM 1742 C C . LYS A 1 220 ? 12.063 2.769 3.077 1.00 24.33 222 LYS A C 1
ATOM 1743 O O . LYS A 1 220 ? 12.551 1.714 2.639 1.00 23.96 222 LYS A O 1
ATOM 1749 N N . VAL A 1 221 ? 12.766 3.871 3.293 1.00 23.31 223 VAL A N 1
ATOM 1750 C CA . VAL A 1 221 ? 14.208 3.887 3.170 1.00 22.26 223 VAL A CA 1
ATOM 1751 C C . VAL A 1 221 ? 14.844 3.478 4.490 1.00 21.02 223 VAL A C 1
ATOM 1752 O O . VAL A 1 221 ? 15.542 2.466 4.555 1.00 20.76 223 VAL A O 1
ATOM 1756 N N . ASN A 1 222 ? 14.605 4.276 5.530 1.00 20.33 224 ASN A N 1
ATOM 1757 C CA . ASN A 1 222 ? 15.113 4.002 6.883 1.00 19.79 224 ASN A CA 1
ATOM 1758 C C . ASN A 1 222 ? 13.947 4.162 7.843 1.00 19.14 224 ASN A C 1
ATOM 1759 O O . ASN A 1 222 ? 13.317 5.226 7.915 1.00 19.69 224 ASN A O 1
ATOM 1764 N N . GLY A 1 223 ? 13.672 3.117 8.595 1.00 16.61 225 GLY A N 1
ATOM 1765 C CA . GLY A 1 223 ? 12.570 3.180 9.517 1.00 17.65 225 GLY A CA 1
ATOM 1766 C C . GLY A 1 223 ? 12.766 4.267 10.548 1.00 16.88 225 GLY A C 1
ATOM 1767 O O . GLY A 1 223 ? 13.884 4.504 10.998 1.00 16.22 225 GLY A O 1
ATOM 1768 N N . ASN A 1 224 ? 11.679 4.928 10.913 1.00 16.56 226 ASN A N 1
ATOM 1769 C CA . ASN A 1 224 ? 11.719 5.978 11.911 1.00 16.33 226 ASN A CA 1
ATOM 1770 C C . ASN A 1 224 ? 10.289 6.229 12.353 1.00 17.78 226 ASN A C 1
ATOM 1771 O O . ASN A 1 224 ? 9.343 5.714 11.735 1.00 18.44 226 ASN A O 1
ATOM 1776 N N . ALA A 1 225 ? 10.134 6.984 13.434 1.00 16.68 227 ALA A N 1
ATOM 1777 C CA . ALA A 1 225 ? 8.823 7.320 13.965 1.00 16.70 227 ALA A CA 1
ATOM 1778 C C . ALA A 1 225 ? 8.694 8.838 14.031 1.00 17.37 227 ALA A C 1
ATOM 1779 O O . ALA A 1 225 ? 8.003 9.370 14.895 1.00 18.73 227 ALA A O 1
ATOM 1781 N N . GLY A 1 226 ? 9.377 9.523 13.120 1.00 15.85 228 GLY A N 1
ATOM 1782 C CA . GLY A 1 226 ? 9.343 10.970 13.082 1.00 15.64 228 GLY A CA 1
ATOM 1783 C C . GLY A 1 226 ? 10.133 11.585 14.216 1.00 16.04 228 GLY A C 1
ATOM 1784 O O . GLY A 1 226 ? 11.124 11.021 14.673 1.00 18.13 228 GLY A O 1
ATOM 1785 N N . SER A 1 227 ? 9.696 12.749 14.670 1.00 15.03 229 SER A N 1
ATOM 1786 C CA . SER A 1 227 ? 10.353 13.442 15.762 1.00 15.04 229 SER A CA 1
ATOM 1787 C C . SER A 1 227 ? 10.349 12.483 16.916 1.00 15.34 229 SER A C 1
ATOM 1788 O O . SER A 1 227 ? 9.297 12.027 17.324 1.00 16.16 229 SER A O 1
ATOM 1791 N N . PHE A 1 228 ? 11.520 12.151 17.429 1.00 15.45 230 PHE A N 1
ATOM 1792 C CA . PHE A 1 228 ? 11.584 11.227 18.539 1.00 16.21 230 PHE A CA 1
ATOM 1793 C C . PHE A 1 228 ? 11.203 11.864 19.888 1.00 15.99 230 PHE A C 1
ATOM 1794 O O . PHE A 1 228 ? 10.661 11.186 20.768 1.00 16.35 230 PHE A O 1
ATOM 1802 N N . PHE A 1 229 ? 11.486 13.151 20.046 1.00 15.03 231 PHE A N 1
ATOM 1803 C CA . PHE A 1 229 ? 11.169 13.863 21.279 1.00 15.49 231 PHE A CA 1
ATOM 1804 C C . PHE A 1 229 ? 10.252 15.042 20.991 1.00 17.00 231 PHE A C 1
ATOM 1805 O O . PHE A 1 229 ? 10.141 15.499 19.847 1.00 17.38 231 PHE A O 1
ATOM 1813 N N . LYS A 1 230 ? 9.592 15.531 22.031 1.00 17.45 232 LYS A N 1
ATOM 1814 C CA . LYS A 1 230 ? 8.742 16.696 21.888 1.00 19.96 232 LYS A CA 1
ATOM 1815 C C . LYS A 1 230 ? 9.668 17.894 22.055 1.00 18.99 232 LYS A C 1
ATOM 1816 O O . LYS A 1 230 ? 10.772 17.755 22.601 1.00 19.34 232 LYS A O 1
ATOM 1822 N N . ASN A 1 231 ? 9.253 19.040 21.510 1.00 18.23 233 ASN A N 1
ATOM 1823 C CA . ASN A 1 231 ? 10.012 20.288 21.665 1.00 17.87 233 ASN A CA 1
ATOM 1824 C C . ASN A 1 231 ? 9.662 20.641 23.106 1.00 18.18 233 ASN A C 1
ATOM 1825 O O . ASN A 1 231 ? 8.489 20.762 23.431 1.00 19.67 233 ASN A O 1
ATOM 1830 N N . PRO A 1 232 ? 10.657 20.791 23.993 1.00 18.81 234 PRO A N 1
ATOM 1831 C CA . PRO A 1 232 ? 10.360 21.108 25.393 1.00 19.41 234 PRO A CA 1
ATOM 1832 C C . PRO A 1 232 ? 9.905 22.522 25.689 1.00 21.43 234 PRO A C 1
ATOM 1833 O O . PRO A 1 232 ? 10.340 23.475 25.055 1.00 22.02 234 PRO A O 1
ATOM 1837 N N . VAL A 1 233 ? 9.017 22.634 26.671 1.00 23.41 235 VAL A N 1
ATOM 1838 C CA . VAL A 1 233 ? 8.499 23.905 27.120 1.00 24.93 235 VAL A CA 1
ATOM 1839 C C . VAL A 1 233 ? 9.203 24.160 28.458 1.00 27.98 235 VAL A C 1
ATOM 1840 O O . VAL A 1 233 ? 9.062 23.387 29.408 1.00 28.65 235 VAL A O 1
ATOM 1844 N N . VAL A 1 234 ? 10.047 25.184 28.489 1.00 29.67 236 VAL A N 1
ATOM 1845 C CA . VAL A 1 234 ? 10.781 25.539 29.697 1.00 31.59 236 VAL A CA 1
ATOM 1846 C C . VAL A 1 234 ? 10.177 26.812 30.279 1.00 33.71 236 VAL A C 1
ATOM 1847 O O . VAL A 1 234 ? 9.484 27.552 29.582 1.00 34.58 236 VAL A O 1
ATOM 1851 N N . SER A 1 235 ? 10.400 27.055 31.564 1.00 35.12 237 SER A N 1
ATOM 1852 C CA . SER A 1 235 ? 9.877 28.262 32.197 1.00 37.35 237 SER A CA 1
ATOM 1853 C C . SER A 1 235 ? 10.540 29.505 31.576 1.00 37.27 237 SER A C 1
ATOM 1854 O O . SER A 1 235 ? 11.663 29.419 31.084 1.00 36.78 237 SER A O 1
ATOM 1857 N N . ALA A 1 236 ? 9.856 30.645 31.610 1.00 38.37 238 ALA A N 1
ATOM 1858 C CA . ALA A 1 236 ? 10.385 31.889 31.042 1.00 41.20 238 ALA A CA 1
ATOM 1859 C C . ALA A 1 236 ? 11.793 32.208 31.537 1.00 43.72 238 ALA A C 1
ATOM 1860 O O . ALA A 1 236 ? 12.587 32.796 30.812 1.00 44.56 238 ALA A O 1
ATOM 1862 N N . GLU A 1 237 ? 12.082 31.805 32.776 1.00 46.56 239 GLU A N 1
ATOM 1863 C CA . GLU A 1 237 ? 13.385 32.008 33.419 1.00 48.59 239 GLU A CA 1
ATOM 1864 C C . GLU A 1 237 ? 14.478 31.119 32.819 1.00 48.62 239 GLU A C 1
ATOM 1865 O O . GLU A 1 237 ? 15.544 31.616 32.433 1.00 49.00 239 GLU A O 1
ATOM 1871 N N . THR A 1 238 ? 14.223 29.807 32.775 1.00 47.48 240 THR A N 1
ATOM 1872 C CA . THR A 1 238 ? 15.170 28.857 32.195 1.00 45.23 240 THR A CA 1
ATOM 1873 C C . THR A 1 238 ? 15.446 29.299 30.754 1.00 44.34 240 THR A C 1
ATOM 1874 O O . THR A 1 238 ? 16.571 29.180 30.272 1.00 44.55 240 THR A O 1
ATOM 1878 N N . ALA A 1 239 ? 14.422 29.845 30.093 1.00 43.09 241 ALA A N 1
ATOM 1879 C CA . ALA A 1 239 ? 14.548 30.340 28.724 1.00 42.10 241 ALA A CA 1
ATOM 1880 C C . ALA A 1 239 ? 15.420 31.598 28.745 1.00 42.40 241 ALA A C 1
ATOM 1881 O O . ALA A 1 239 ? 16.217 31.814 27.831 1.00 41.70 241 ALA A O 1
ATOM 1883 N N . LYS A 1 240 ? 1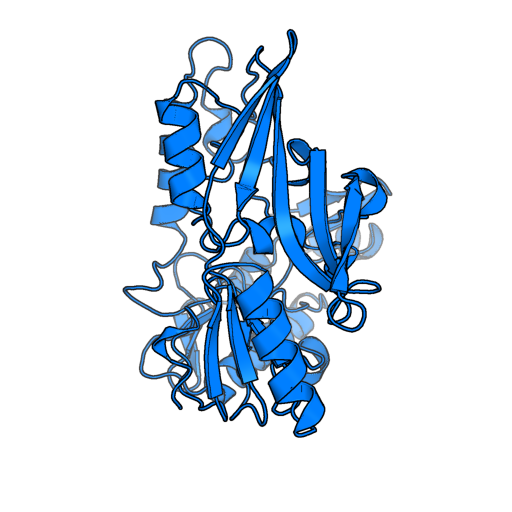5.267 32.425 29.787 1.00 43.12 242 LYS A N 1
ATOM 1884 C CA . LYS A 1 240 ? 16.076 33.635 29.925 1.00 43.09 242 LYS A CA 1
ATOM 1885 C C . LYS A 1 240 ? 17.533 33.183 30.023 1.00 42.98 242 LYS A C 1
ATOM 1886 O O . LYS A 1 240 ? 18.374 33.526 29.171 1.00 43.27 242 LYS A O 1
ATOM 1892 N N . ALA A 1 241 ? 17.792 32.347 31.028 1.00 43.03 243 ALA A N 1
ATOM 1893 C CA . ALA A 1 241 ? 19.124 31.809 31.301 1.00 43.55 243 ALA A CA 1
ATOM 1894 C C . ALA A 1 241 ? 19.759 31.105 30.098 1.00 44.10 243 ALA A C 1
ATOM 1895 O O . ALA A 1 241 ? 20.964 31.207 29.874 1.00 44.02 243 ALA A O 1
ATOM 1897 N N . LEU A 1 242 ? 18.938 30.421 29.307 1.00 45.09 244 LEU A N 1
ATOM 1898 C CA . LEU A 1 242 ? 19.426 29.682 28.147 1.00 45.59 244 LEU A CA 1
ATOM 1899 C C . LEU A 1 242 ? 19.701 30.530 26.910 1.00 45.64 244 LEU A C 1
ATOM 1900 O O . LEU A 1 242 ? 20.733 30.356 26.270 1.00 45.76 244 LEU A O 1
ATOM 1905 N N . LEU A 1 243 ? 18.786 31.430 26.566 1.00 46.26 245 LEU A N 1
ATOM 1906 C CA . LEU A 1 243 ? 18.951 32.280 25.388 1.00 46.96 245 LEU A CA 1
ATOM 1907 C C . LEU A 1 243 ? 20.089 33.292 25.499 1.00 48.28 245 LEU A C 1
ATOM 1908 O O . LEU A 1 243 ? 20.603 33.764 24.482 1.00 48.39 245 LEU A O 1
ATOM 1913 N N . SER A 1 244 ? 20.459 33.663 26.721 1.00 49.06 246 SER A N 1
ATOM 1914 C CA . SER A 1 244 ? 21.566 34.588 26.899 1.00 49.82 246 SER A CA 1
ATOM 1915 C C . SER A 1 244 ? 22.813 33.933 26.291 1.00 50.56 246 SER A C 1
ATOM 1916 O O . SER A 1 244 ? 23.338 34.388 25.269 1.00 50.53 246 SER A O 1
ATOM 1919 N N . GLN A 1 245 ? 23.221 32.808 26.875 1.00 51.20 247 GLN A N 1
ATOM 1920 C CA . GLN A 1 245 ? 24.396 32.055 26.415 1.00 51.48 247 GLN A CA 1
ATOM 1921 C C . GLN A 1 245 ? 24.267 31.437 25.014 1.00 50.31 247 GLN A C 1
ATOM 1922 O O . GLN A 1 245 ? 25.258 31.325 24.281 1.00 49.88 247 GLN A O 1
ATOM 1928 N N . PHE A 1 246 ? 23.053 31.024 24.655 1.00 49.56 248 PHE A N 1
ATOM 1929 C CA . PHE A 1 246 ? 22.766 30.431 23.347 1.00 48.41 248 PHE A CA 1
ATOM 1930 C C . PHE A 1 246 ? 21.703 31.329 22.707 1.00 48.57 248 PHE A C 1
ATOM 1931 O O . PHE A 1 246 ? 20.532 30.949 22.595 1.00 48.48 248 PHE A O 1
ATOM 1939 N N . PRO A 1 247 ? 22.108 32.535 22.257 1.00 48.46 249 PRO A N 1
ATOM 1940 C CA . PRO A 1 247 ? 21.203 33.504 21.633 1.00 47.14 249 PRO A CA 1
ATOM 1941 C C . PRO A 1 247 ? 20.404 33.034 20.427 1.00 46.09 249 PRO A C 1
ATOM 1942 O O . PRO A 1 247 ? 19.205 33.294 20.357 1.00 46.81 249 PRO A O 1
ATOM 1946 N N . THR A 1 248 ? 21.048 32.338 19.493 1.00 44.39 250 THR A N 1
ATOM 1947 C CA . THR A 1 248 ? 20.366 31.865 18.275 1.00 42.90 250 THR A CA 1
ATOM 1948 C C . THR A 1 248 ? 19.428 30.653 18.442 1.00 39.83 250 THR A C 1
ATOM 1949 O O . THR A 1 248 ? 18.991 30.067 17.446 1.00 38.59 250 THR A O 1
ATOM 1953 N N . ALA A 1 249 ? 19.134 30.276 19.684 1.00 36.86 251 ALA A N 1
ATOM 1954 C CA . ALA A 1 249 ? 18.263 29.140 19.947 1.00 35.18 251 ALA A CA 1
ATOM 1955 C C . ALA A 1 249 ? 16.840 29.418 19.465 1.00 34.87 251 ALA A C 1
ATOM 1956 O O . ALA A 1 249 ? 16.237 30.429 19.862 1.00 35.68 251 ALA A O 1
ATOM 1958 N N . PRO A 1 250 ? 16.325 28.608 18.514 1.00 33.48 252 PRO A N 1
ATOM 1959 C CA . PRO A 1 250 ? 14.960 28.829 18.033 1.00 31.81 252 PRO A CA 1
ATOM 1960 C C . PRO A 1 250 ? 14.086 28.585 19.238 1.00 31.57 252 PRO A C 1
ATOM 1961 O O . PRO A 1 250 ? 14.314 27.621 19.967 1.00 33.34 252 PRO A O 1
ATOM 1965 N N . ASN A 1 251 ? 13.124 29.462 19.484 1.00 30.80 253 ASN A N 1
ATOM 1966 C CA . ASN A 1 251 ? 12.247 29.288 20.622 1.00 30.49 253 ASN A CA 1
ATOM 1967 C C . ASN A 1 251 ? 10.892 29.854 20.238 1.00 30.22 253 ASN A C 1
ATOM 1968 O O . ASN A 1 251 ? 10.785 30.758 19.409 1.00 30.41 253 ASN A O 1
ATOM 1973 N N . TYR A 1 252 ? 9.854 29.292 20.823 1.00 29.40 254 TYR A N 1
ATOM 1974 C CA . TYR A 1 252 ? 8.508 29.702 20.508 1.00 28.49 254 TYR A CA 1
ATOM 1975 C C . TYR A 1 252 ? 7.850 30.066 21.825 1.00 30.12 254 TYR A C 1
ATOM 1976 O O . TYR A 1 252 ? 7.471 29.200 22.610 1.00 27.97 254 TYR A O 1
ATOM 1985 N N . PRO A 1 253 ? 7.787 31.369 22.117 1.00 32.61 255 PRO A N 1
ATOM 1986 C CA . PRO A 1 253 ? 7.194 31.940 23.330 1.00 35.21 255 PRO A CA 1
ATOM 1987 C C . PRO A 1 253 ? 5.744 31.465 23.472 1.00 36.79 255 PRO A C 1
ATOM 1988 O O . PRO A 1 253 ? 4.956 31.587 22.533 1.00 36.73 255 PRO A O 1
ATOM 1992 N N . GLN A 1 254 ? 5.416 30.948 24.657 1.00 38.57 256 GLN A N 1
ATOM 1993 C CA . GLN A 1 254 ? 4.096 30.399 24.981 1.00 40.55 256 GLN A CA 1
ATOM 1994 C C . GLN A 1 254 ? 3.073 31.399 25.564 1.00 43.02 256 GLN A C 1
ATOM 1995 O O . GLN A 1 254 ? 3.428 32.513 25.989 1.00 43.64 256 GLN A O 1
ATOM 2001 N N . ALA A 1 255 ? 1.807 30.971 25.582 1.00 44.15 257 ALA A N 1
ATOM 2002 C CA . ALA A 1 255 ? 0.694 31.761 26.099 1.00 45.74 257 ALA A CA 1
ATOM 2003 C C . ALA A 1 255 ? 1.024 32.240 27.509 1.00 46.53 257 ALA A C 1
ATOM 2004 O O . ALA A 1 255 ? 1.310 33.421 27.744 1.00 47.50 257 ALA A O 1
ATOM 2006 N N . ASP A 1 256 ? 1.031 31.281 28.427 1.00 45.94 258 ASP A N 1
ATOM 2007 C CA . ASP A 1 256 ? 1.329 31.512 29.832 1.00 45.16 258 ASP A CA 1
ATOM 2008 C C . ASP A 1 256 ? 2.735 32.070 30.116 1.00 44.27 258 ASP A C 1
ATOM 2009 O O . ASP A 1 256 ? 3.204 31.985 31.246 1.00 45.64 258 ASP A O 1
ATOM 2014 N N . GLY A 1 257 ? 3.411 32.626 29.114 1.00 42.88 259 GLY A N 1
ATOM 2015 C CA . GLY A 1 257 ? 4.745 33.155 29.339 1.00 40.76 259 GLY A CA 1
ATOM 2016 C C . GLY A 1 257 ? 5.893 32.153 29.220 1.00 40.34 259 GLY A C 1
ATOM 2017 O O . GLY A 1 257 ? 7.033 32.559 28.988 1.00 40.22 259 GLY A O 1
ATOM 2018 N N . SER A 1 258 ? 5.621 30.857 29.401 1.00 39.17 260 SER A N 1
ATOM 2019 C CA . SER A 1 258 ? 6.667 29.829 29.295 1.00 37.53 260 SER A CA 1
ATOM 2020 C C . SER A 1 258 ? 7.228 29.819 27.878 1.00 36.65 260 SER A C 1
ATOM 2021 O O . SER A 1 258 ? 6.745 30.558 27.025 1.00 37.31 260 SER A O 1
ATOM 2024 N N . VAL A 1 259 ? 8.242 29.002 27.607 1.00 34.67 261 VAL A N 1
ATOM 2025 C CA . VAL A 1 259 ? 8.829 28.977 26.265 1.00 32.68 261 VAL A CA 1
ATOM 2026 C C . VAL A 1 259 ? 9.253 27.608 25.718 1.00 30.18 261 VAL A C 1
ATOM 2027 O O . VAL A 1 259 ? 9.999 26.866 26.351 1.00 29.14 261 VAL A O 1
ATOM 2031 N N . LYS A 1 260 ? 8.798 27.324 24.505 1.00 27.87 262 LYS A N 1
ATOM 2032 C CA . LYS A 1 260 ? 9.106 26.087 23.824 1.00 25.73 262 LYS A CA 1
ATOM 2033 C C . LYS A 1 260 ? 10.401 26.282 23.062 1.00 23.55 262 LYS A C 1
ATOM 2034 O O . LYS A 1 260 ? 10.630 27.330 22.462 1.00 22.62 262 LYS A O 1
ATOM 2040 N N . LEU A 1 261 ? 11.269 25.283 23.153 1.00 22.11 263 LEU A N 1
ATOM 2041 C CA . LEU A 1 261 ? 12.551 25.281 22.472 1.00 20.34 263 LEU A CA 1
ATOM 2042 C C . LEU A 1 261 ? 12.468 24.232 21.371 1.00 19.60 263 LEU A C 1
ATOM 2043 O O . LEU A 1 261 ? 11.636 23.325 21.420 1.00 20.51 263 LEU A O 1
ATOM 2048 N N . ALA A 1 262 ? 13.312 24.364 20.359 1.00 19.49 264 ALA A N 1
ATOM 2049 C CA . ALA A 1 262 ? 13.346 23.402 19.261 1.00 18.28 264 ALA A CA 1
ATOM 2050 C C . ALA A 1 262 ? 14.310 22.269 19.635 1.00 18.40 264 ALA A C 1
ATOM 2051 O O . ALA A 1 262 ? 15.527 22.450 19.632 1.00 20.00 264 ALA A O 1
ATOM 2053 N N . ALA A 1 263 ? 13.761 21.117 19.995 1.00 18.92 265 ALA A N 1
ATOM 2054 C CA . ALA A 1 263 ? 14.561 19.960 20.388 1.00 19.03 265 ALA A CA 1
ATOM 2055 C C . ALA A 1 263 ? 15.597 19.541 19.337 1.00 19.95 265 ALA A C 1
ATOM 2056 O O . ALA A 1 263 ? 16.751 19.256 19.687 1.00 21.21 265 ALA A O 1
ATOM 2058 N N . GLY A 1 264 ? 15.207 19.531 18.061 1.00 18.85 266 GLY A N 1
ATOM 2059 C CA . GLY A 1 264 ? 16.137 19.156 17.009 1.00 17.08 266 GLY A CA 1
ATOM 2060 C C . GLY A 1 264 ? 17.370 20.039 17.041 1.00 17.83 266 GLY A C 1
ATOM 2061 O O . GLY A 1 264 ? 18.486 19.577 16.804 1.00 18.53 266 GLY A O 1
ATOM 2062 N N . TRP A 1 265 ? 17.174 21.318 17.358 1.00 18.85 267 TRP A N 1
ATOM 2063 C CA . TRP A 1 265 ? 18.279 22.277 17.425 1.00 18.34 267 TRP A CA 1
ATOM 2064 C C . TRP A 1 265 ? 19.186 21.950 18.604 1.00 17.49 267 TRP A C 1
ATOM 2065 O O . TRP A 1 265 ? 20.404 21.931 18.470 1.00 16.25 267 TRP A O 1
ATOM 2076 N N . LEU A 1 266 ? 18.587 21.709 19.763 1.00 17.26 268 LEU A N 1
ATOM 2077 C CA . LEU A 1 266 ? 19.360 21.387 20.957 1.00 17.52 268 LEU A CA 1
ATOM 2078 C C . LEU A 1 266 ? 20.224 20.140 20.716 1.00 18.20 268 LEU A C 1
ATOM 2079 O O . LEU A 1 266 ? 21.389 20.083 21.124 1.00 18.59 268 LEU A O 1
ATOM 2084 N N . ILE A 1 267 ? 19.654 19.156 20.027 1.00 16.41 269 ILE A N 1
ATOM 2085 C CA . ILE A 1 267 ? 20.356 17.914 19.738 1.00 16.41 269 ILE A CA 1
ATOM 2086 C C . ILE A 1 267 ? 21.494 18.187 18.766 1.00 17.13 269 ILE A C 1
ATOM 2087 O O . ILE A 1 267 ? 22.616 17.729 18.951 1.00 18.50 269 ILE A O 1
ATOM 2092 N N . ASP A 1 268 ? 21.178 18.954 17.729 1.00 18.94 270 ASP A N 1
ATOM 2093 C CA . ASP A 1 268 ? 22.124 19.364 16.699 1.00 16.78 270 ASP A CA 1
ATOM 2094 C C . ASP A 1 268 ? 23.304 20.097 17.346 1.00 17.20 270 ASP A C 1
ATOM 2095 O O . ASP A 1 268 ? 24.467 19.828 17.037 1.00 17.51 270 ASP A O 1
ATOM 2100 N N . GLN A 1 269 ? 23.002 20.988 18.281 1.00 17.97 271 GLN A N 1
ATOM 2101 C CA . GLN A 1 269 ? 24.027 21.767 18.962 1.00 18.70 271 GLN A CA 1
ATOM 2102 C C . GLN A 1 269 ? 24.975 20.920 19.762 1.00 19.87 271 GLN A C 1
ATOM 2103 O O . GLN A 1 269 ? 26.060 21.377 20.135 1.00 18.62 271 GLN A O 1
ATOM 2109 N N . CYS A 1 270 ? 24.547 19.693 20.052 1.00 19.97 272 CYS A N 1
ATOM 2110 C CA . CYS A 1 270 ? 25.377 18.749 20.778 1.00 19.10 272 CYS A CA 1
ATOM 2111 C C . CYS A 1 270 ? 26.209 17.956 19.769 1.00 18.72 272 CYS A C 1
ATOM 2112 O O . CYS A 1 270 ? 26.875 17.006 20.144 1.00 19.51 272 CYS A O 1
ATOM 2115 N N . GLN A 1 271 ? 26.194 18.382 18.501 1.00 19.96 273 GLN A N 1
ATOM 2116 C CA . GLN A 1 271 ? 26.921 17.726 17.399 1.00 20.05 273 GLN A CA 1
ATOM 2117 C C . GLN A 1 271 ? 26.511 16.251 17.302 1.00 18.76 273 GLN A C 1
ATOM 2118 O O . GLN A 1 271 ? 27.323 15.381 17.006 1.00 18.53 273 GLN A O 1
ATOM 2124 N N . LEU A 1 272 ? 25.227 15.982 17.491 1.00 18.25 274 LEU A N 1
ATOM 2125 C CA . LEU A 1 272 ? 24.748 14.608 17.482 1.00 16.89 274 LEU A CA 1
ATOM 2126 C C . LEU A 1 272 ? 24.272 14.115 16.149 1.00 16.90 274 LEU A C 1
ATOM 2127 O 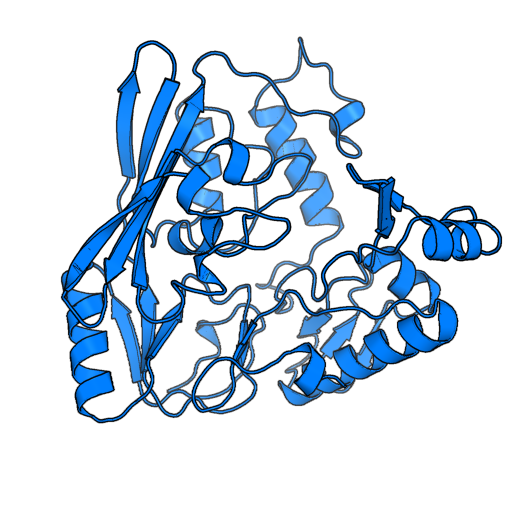O . LEU A 1 272 ? 23.903 12.958 16.007 1.00 17.38 274 LEU A O 1
ATOM 2132 N N . LYS A 1 273 ? 24.207 14.990 15.168 1.00 17.98 275 LYS A N 1
ATOM 2133 C CA . LYS A 1 273 ? 23.750 14.547 13.851 1.00 19.60 275 LYS A CA 1
ATOM 2134 C C . LYS A 1 273 ? 24.609 13.400 13.372 1.00 19.51 275 LYS A C 1
ATOM 2135 O O . LYS A 1 273 ? 25.829 13.459 13.493 1.00 20.90 275 LYS A O 1
ATOM 2141 N N . GLY A 1 274 ? 23.984 12.347 12.860 1.00 18.85 276 GLY A N 1
ATOM 2142 C CA . GLY A 1 274 ? 24.757 11.210 12.386 1.00 18.16 276 GLY A CA 1
ATOM 2143 C C . GLY A 1 274 ? 25.229 10.232 13.446 1.00 18.63 276 GLY A C 1
ATOM 2144 O O . GLY A 1 274 ? 25.735 9.165 13.115 1.00 18.04 276 GLY A O 1
ATOM 2145 N N . MET A 1 275 ? 25.087 10.587 14.719 1.00 20.01 277 MET A N 1
ATOM 2146 C CA . MET A 1 275 ? 25.502 9.674 15.765 1.00 21.24 277 MET A CA 1
ATOM 2147 C C . MET A 1 275 ? 24.704 8.396 15.737 1.00 21.25 277 MET A C 1
ATOM 2148 O O . MET A 1 275 ? 23.483 8.408 15.635 1.00 20.02 277 MET A O 1
ATOM 2153 N N . GLN A 1 276 ? 25.394 7.284 15.877 1.00 21.65 278 GLN A N 1
ATOM 2154 C CA . GLN A 1 276 ? 24.712 6.018 15.846 1.00 23.89 278 GLN A CA 1
ATOM 2155 C C . GLN A 1 276 ? 25.098 5.101 16.973 1.00 23.74 278 GLN A C 1
ATOM 2156 O O . GLN A 1 276 ? 26.211 5.174 17.494 1.00 24.99 278 GLN A O 1
ATOM 2162 N N . ILE A 1 277 ? 24.125 4.307 17.402 1.00 22.69 279 ILE A N 1
ATOM 2163 C CA . ILE A 1 277 ? 24.310 3.303 18.436 1.00 21.67 279 ILE A CA 1
ATOM 2164 C C . ILE A 1 277 ? 23.689 2.071 17.801 1.00 20.77 279 ILE A C 1
ATOM 2165 O O . ILE A 1 277 ? 22.515 2.081 17.456 1.00 20.43 279 ILE A O 1
ATOM 2170 N N . GLY A 1 278 ? 24.475 1.016 17.633 1.00 19.63 280 GLY A N 1
ATOM 2171 C CA . GLY A 1 278 ? 23.949 -0.181 16.996 1.00 20.56 280 GLY A CA 1
ATOM 2172 C C . GLY A 1 278 ? 23.462 0.209 15.603 1.00 20.78 280 GLY A C 1
ATOM 2173 O O . GLY A 1 278 ? 24.137 0.990 14.925 1.00 20.86 280 GLY A O 1
ATOM 2174 N N . GLY A 1 279 ? 22.283 -0.268 15.204 1.00 19.26 281 GLY A N 1
ATOM 2175 C CA . GLY A 1 279 ? 21.753 0.073 13.898 1.00 17.99 281 GLY A CA 1
ATOM 2176 C C . GLY A 1 279 ? 20.891 1.326 13.864 1.00 16.64 281 GLY A C 1
ATOM 2177 O O . GLY A 1 279 ? 20.255 1.601 12.855 1.00 18.26 281 GLY A O 1
ATOM 2178 N N . ALA A 1 280 ? 20.861 2.080 14.954 1.00 14.58 282 ALA A N 1
ATOM 2179 C CA . ALA A 1 280 ? 20.067 3.294 15.046 1.00 14.89 282 ALA A CA 1
ATOM 2180 C C . ALA A 1 280 ? 20.957 4.534 14.975 1.00 14.96 282 ALA A C 1
ATOM 2181 O O . ALA A 1 280 ? 22.101 4.498 15.408 1.00 15.34 282 ALA A O 1
ATOM 2183 N N . ALA A 1 281 ? 20.426 5.644 14.466 1.00 15.30 283 ALA A N 1
ATOM 2184 C CA . ALA A 1 281 ? 21.209 6.875 14.363 1.00 15.21 283 ALA A CA 1
ATOM 2185 C C . ALA A 1 281 ? 20.351 8.130 14.391 1.00 14.24 283 ALA A C 1
ATOM 2186 O O . ALA A 1 281 ? 19.124 8.070 14.223 1.00 12.90 283 ALA A O 1
ATOM 2188 N N . VAL A 1 282 ? 21.015 9.252 14.672 1.00 14.66 284 VAL A N 1
ATOM 2189 C CA . VAL A 1 282 ? 20.412 10.582 14.687 1.00 15.20 284 VAL A CA 1
ATOM 2190 C C . VAL A 1 282 ? 20.456 11.075 13.220 1.00 16.87 284 VAL A C 1
ATOM 2191 O O . VAL A 1 282 ? 21.528 11.211 12.618 1.00 17.04 284 VAL A O 1
ATOM 2195 N N . HIS A 1 283 ? 19.283 11.262 12.626 1.00 18.73 285 HIS A N 1
ATOM 2196 C CA . HIS A 1 283 ? 19.165 11.695 11.231 1.00 20.23 285 HIS A CA 1
ATOM 2197 C C . HIS A 1 283 ? 19.943 12.979 10.952 1.00 21.45 285 HIS A C 1
ATOM 2198 O O . HIS A 1 283 ? 19.791 13.972 11.653 1.00 21.54 285 HIS A O 1
ATOM 2205 N N . ARG A 1 284 ? 20.758 12.970 9.902 1.00 22.51 286 ARG A N 1
ATOM 2206 C CA . ARG A 1 284 ? 21.561 14.145 9.586 1.00 22.65 286 ARG A CA 1
ATOM 2207 C C . ARG A 1 284 ? 20.808 15.365 9.053 1.00 22.51 286 ARG A C 1
ATOM 2208 O O . ARG A 1 284 ? 21.348 16.462 9.061 1.00 22.37 286 ARG A O 1
ATOM 2216 N N . GLN A 1 285 ? 19.595 15.171 8.540 1.00 23.20 287 GLN A N 1
ATOM 2217 C CA . GLN A 1 285 ? 18.814 16.293 8.007 1.00 22.76 287 GLN A CA 1
ATOM 2218 C C . GLN A 1 285 ? 17.848 16.894 9.006 1.00 21.61 287 GLN A C 1
ATOM 2219 O O . GLN A 1 285 ? 17.290 17.957 8.756 1.00 22.59 287 GLN A O 1
ATOM 2225 N N . GLN A 1 286 ? 17.661 16.212 10.133 1.00 20.11 288 GLN A N 1
ATOM 2226 C CA . GLN A 1 286 ? 16.755 16.665 11.182 1.00 18.85 288 GLN A CA 1
ATOM 2227 C C . GLN A 1 286 ? 17.106 15.811 12.386 1.00 18.31 288 GLN A C 1
ATOM 2228 O O . GLN A 1 286 ? 16.665 14.677 12.485 1.00 18.01 288 GLN A O 1
ATOM 2234 N N . ALA A 1 287 ? 17.930 16.352 13.281 1.00 18.44 289 ALA A N 1
ATOM 2235 C CA . ALA A 1 287 ? 18.418 15.639 14.477 1.00 17.60 289 ALA A CA 1
ATOM 2236 C C . ALA A 1 287 ? 17.358 15.182 15.478 1.00 17.08 289 ALA A C 1
ATOM 2237 O O . ALA A 1 287 ? 17.625 14.348 16.345 1.00 18.46 289 ALA A O 1
ATOM 2239 N N . LEU A 1 288 ? 16.163 15.741 15.384 1.00 16.01 290 LEU A N 1
ATOM 2240 C CA . LEU A 1 288 ? 15.106 15.331 16.273 1.00 15.48 290 LEU A CA 1
ATOM 2241 C C . LEU A 1 288 ? 14.626 13.912 15.878 1.00 15.55 290 LEU A C 1
ATOM 2242 O O . LEU A 1 288 ? 14.015 13.194 16.680 1.00 16.24 290 LEU A O 1
ATOM 2247 N N . VAL A 1 289 ? 14.959 13.474 14.672 1.00 14.80 291 VAL A N 1
ATOM 2248 C CA . VAL A 1 289 ? 14.512 12.170 14.210 1.00 14.65 291 VAL A CA 1
ATOM 2249 C C . VAL A 1 289 ? 15.525 11.036 14.359 1.00 15.04 291 VAL A C 1
ATOM 2250 O O . VAL A 1 289 ? 16.609 11.119 13.780 1.00 15.01 291 VAL A O 1
ATOM 2254 N N . LEU A 1 290 ? 15.189 9.994 15.128 1.00 13.93 292 LEU A N 1
ATOM 2255 C CA . LEU A 1 290 ? 16.072 8.814 15.232 1.00 13.95 292 LEU A CA 1
ATOM 2256 C C . LEU A 1 290 ? 15.634 7.851 14.115 1.00 13.96 292 LEU A C 1
ATOM 2257 O O . LEU A 1 290 ? 14.435 7.726 13.822 1.00 15.07 292 LEU A O 1
ATOM 2262 N N . ILE A 1 291 ? 16.588 7.221 13.444 1.00 14.62 293 ILE A N 1
ATOM 2263 C CA . ILE A 1 291 ? 16.257 6.332 12.333 1.00 15.02 293 ILE A CA 1
ATOM 2264 C C . ILE A 1 291 ? 16.839 4.950 12.489 1.00 16.38 293 ILE A C 1
ATOM 2265 O O . ILE A 1 291 ? 17.808 4.763 13.207 1.00 17.42 293 ILE A O 1
ATOM 2270 N N . ASN A 1 292 ? 16.236 3.983 11.810 1.00 16.66 294 ASN A N 1
ATOM 2271 C CA . ASN A 1 292 ? 16.688 2.605 11.825 1.00 17.93 294 ASN A CA 1
ATOM 22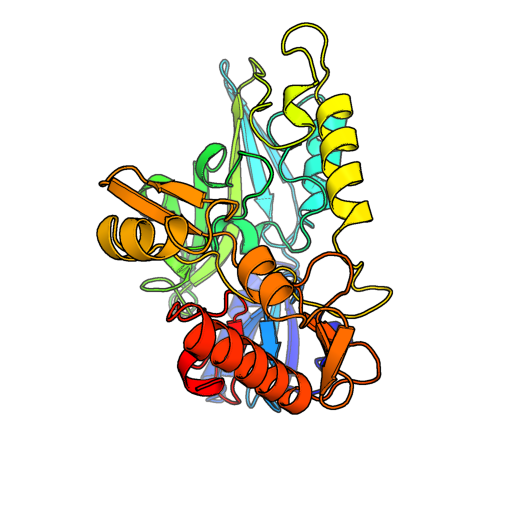72 C C . ASN A 1 292 ? 17.600 2.613 10.608 1.00 20.49 294 ASN A C 1
ATOM 2273 O O . ASN A 1 292 ? 17.161 2.445 9.464 1.00 20.49 294 ASN A O 1
ATOM 2278 N N . GLU A 1 293 ? 18.878 2.833 10.838 1.00 21.10 295 GLU A N 1
ATOM 2279 C CA . GLU A 1 293 ? 19.804 2.921 9.744 1.00 22.61 295 GLU A CA 1
ATOM 2280 C C . GLU A 1 293 ? 20.330 1.590 9.240 1.00 24.01 295 GLU A C 1
ATOM 2281 O O . GLU A 1 293 ? 20.679 1.463 8.071 1.00 23.82 295 GLU A O 1
ATOM 2287 N N . ASP A 1 294 ? 20.391 0.594 10.108 1.00 24.65 296 ASP A N 1
ATOM 2288 C CA . ASP A 1 294 ? 20.902 -0.696 9.698 1.00 25.37 296 ASP A CA 1
ATOM 2289 C C . ASP A 1 294 ? 20.453 -1.736 10.709 1.00 25.17 296 ASP A C 1
ATOM 2290 O O . ASP A 1 294 ? 21.060 -1.876 11.761 1.00 25.05 296 ASP A O 1
ATOM 2295 N N . ASN A 1 295 ? 19.354 -2.419 10.405 1.00 24.28 297 ASN A N 1
ATOM 2296 C CA . ASN A 1 295 ? 18.801 -3.450 11.275 1.00 26.19 297 ASN A CA 1
ATOM 2297 C C . ASN A 1 295 ? 18.917 -3.100 12.737 1.00 25.57 297 ASN A C 1
ATOM 2298 O O . ASN A 1 295 ? 19.504 -3.847 13.525 1.00 24.88 297 ASN A O 1
ATOM 2303 N N . ALA A 1 296 ? 18.376 -1.937 13.081 1.00 23.76 298 ALA A N 1
ATOM 2304 C CA . ALA A 1 296 ? 18.392 -1.464 14.440 1.00 23.50 298 ALA A CA 1
ATOM 2305 C C . ALA A 1 296 ? 17.564 -2.380 15.328 1.00 22.57 298 ALA A C 1
ATOM 2306 O O . ALA A 1 296 ? 16.520 -2.889 14.921 1.00 22.13 298 ALA A O 1
ATOM 2308 N N . LYS A 1 297 ? 18.085 -2.644 16.514 1.00 22.47 299 LYS A N 1
ATOM 2309 C CA . LYS A 1 297 ? 17.390 -3.436 17.517 1.00 22.30 299 LYS A CA 1
ATOM 2310 C C . LYS A 1 297 ? 16.703 -2.338 18.330 1.00 21.49 299 LYS A C 1
ATOM 2311 O O . LYS A 1 297 ? 17.215 -1.221 18.429 1.00 20.60 299 LYS A O 1
ATOM 2317 N N . SER A 1 298 ? 15.576 -2.647 18.947 1.00 21.05 300 SER A N 1
ATOM 2318 C CA . SER A 1 298 ? 14.900 -1.655 19.771 1.00 22.39 300 SER A CA 1
ATOM 2319 C C . SER A 1 298 ? 15.847 -1.087 20.845 1.00 22.71 300 SER A C 1
ATOM 2320 O O . SER A 1 298 ? 15.832 0.115 21.139 1.00 22.69 300 SER A O 1
ATOM 2323 N N . GLU A 1 299 ? 16.677 -1.947 21.433 1.00 22.94 301 GLU A N 1
ATOM 2324 C CA . GLU A 1 299 ? 17.635 -1.478 22.439 1.00 22.24 301 GLU A CA 1
ATOM 2325 C C . GLU A 1 299 ? 18.614 -0.459 21.834 1.00 20.13 301 GLU A C 1
ATOM 2326 O O . GLU A 1 299 ? 19.123 0.406 22.545 1.00 18.96 301 GLU A O 1
ATOM 2332 N N . ASP A 1 300 ? 18.875 -0.548 20.530 1.00 19.57 302 ASP A N 1
ATOM 2333 C CA . ASP A 1 300 ? 19.767 0.430 19.910 1.00 19.71 302 ASP A CA 1
ATOM 2334 C C . ASP A 1 300 ? 19.066 1.785 19.965 1.00 20.31 302 ASP A C 1
ATOM 2335 O O . ASP A 1 300 ? 19.674 2.810 20.277 1.00 21.33 302 ASP A O 1
ATOM 2340 N N . VAL A 1 301 ? 17.781 1.779 19.641 1.00 18.95 303 VAL A N 1
ATOM 2341 C CA . VAL A 1 301 ? 16.987 2.995 19.635 1.00 19.51 303 VAL A CA 1
ATOM 2342 C C . VAL A 1 301 ? 16.862 3.577 21.043 1.00 20.18 303 VAL A C 1
ATOM 2343 O O . VAL A 1 301 ? 16.982 4.792 21.216 1.00 20.43 303 VAL A O 1
ATOM 2347 N N . VAL A 1 302 ? 16.647 2.720 22.051 1.00 20.44 304 VAL A N 1
ATOM 2348 C CA . VAL A 1 302 ? 16.519 3.187 23.439 1.00 19.70 304 VAL A CA 1
ATOM 2349 C C . VAL A 1 302 ? 17.813 3.823 23.938 1.00 19.68 304 VAL A C 1
ATOM 2350 O O . VAL A 1 302 ? 17.798 4.903 24.512 1.00 18.55 304 VAL A O 1
ATOM 2354 N N . GLN A 1 303 ? 18.941 3.177 23.690 1.00 19.23 305 GLN A N 1
ATOM 2355 C CA . GLN A 1 303 ? 20.194 3.732 24.151 1.00 20.43 305 GLN A CA 1
ATOM 2356 C C . GLN A 1 303 ? 20.608 4.998 23.406 1.00 18.76 305 GLN A C 1
ATOM 2357 O O . GLN A 1 303 ? 21.225 5.882 23.977 1.00 18.11 305 GLN A O 1
ATOM 2363 N N . LEU A 1 304 ? 20.234 5.100 22.140 1.00 17.81 306 LEU A N 1
ATOM 2364 C CA . LEU A 1 304 ? 20.552 6.276 21.360 1.00 17.86 306 LEU A CA 1
ATOM 2365 C C . LEU A 1 304 ? 19.734 7.439 21.925 1.00 17.15 306 LEU A C 1
ATOM 2366 O O . LEU A 1 304 ? 20.232 8.540 22.099 1.00 17.93 306 LEU A O 1
ATOM 2371 N N . ALA A 1 305 ? 18.483 7.162 22.261 1.00 17.41 307 ALA A N 1
ATOM 2372 C CA . ALA A 1 305 ? 17.591 8.160 22.819 1.00 16.55 307 ALA A CA 1
ATOM 2373 C C . ALA A 1 305 ? 18.138 8.623 24.151 1.00 16.93 307 ALA A C 1
ATOM 2374 O O . ALA A 1 305 ? 18.139 9.811 24.456 1.00 16.97 307 ALA A O 1
ATOM 2376 N N . HIS A 1 306 ? 18.591 7.664 24.943 1.00 18.01 308 HIS A N 1
ATOM 2377 C CA . HIS A 1 306 ? 19.162 7.940 26.249 1.00 18.81 308 HIS A CA 1
ATOM 2378 C C . HIS A 1 306 ? 20.357 8.879 26.093 1.00 19.12 308 HIS A C 1
ATOM 2379 O O . HIS A 1 306 ? 20.450 9.876 26.795 1.00 19.36 308 HIS A O 1
ATOM 2386 N N . HIS A 1 307 ? 21.277 8.537 25.189 1.00 20.21 309 HIS A N 1
ATOM 2387 C CA . HIS A 1 307 ? 22.481 9.342 24.939 1.00 21.68 309 HIS A CA 1
ATOM 2388 C C . HIS A 1 307 ? 22.083 10.759 24.517 1.00 20.17 309 HIS A C 1
ATOM 2389 O O . HIS A 1 307 ? 22.578 11.745 25.069 1.00 16.91 309 HIS A O 1
ATOM 2396 N N . VAL A 1 308 ? 21.208 10.849 23.518 1.00 17.84 310 VAL A N 1
ATOM 2397 C CA . VAL A 1 308 ? 20.746 12.139 23.030 1.00 17.55 310 VAL A CA 1
ATOM 2398 C C . VAL A 1 308 ? 20.144 12.940 24.168 1.00 17.93 310 VAL A C 1
ATOM 2399 O O . VAL A 1 308 ? 20.505 14.098 24.387 1.00 18.93 310 VAL A O 1
ATOM 2403 N N . ARG A 1 309 ? 19.272 12.301 24.929 1.00 18.21 311 ARG A N 1
ATOM 2404 C CA . ARG A 1 309 ? 18.635 12.964 26.039 1.00 19.34 311 ARG A CA 1
ATOM 2405 C C . ARG A 1 309 ? 19.661 13.435 27.057 1.00 19.55 311 ARG A C 1
ATOM 2406 O O . ARG A 1 309 ? 19.594 14.570 27.515 1.00 18.66 311 ARG A O 1
ATOM 2414 N N . GLN A 1 310 ? 20.625 12.580 27.390 1.00 20.24 312 GLN A N 1
ATOM 2415 C CA . GLN A 1 310 ? 21.648 12.946 28.378 1.00 21.12 312 GLN A CA 1
ATOM 2416 C C . GLN A 1 310 ? 22.524 14.106 27.942 1.00 20.10 312 GLN A C 1
ATOM 2417 O O . GLN A 1 310 ? 22.770 15.026 28.711 1.00 19.44 312 GLN A O 1
ATOM 2423 N N . LYS A 1 311 ? 23.000 14.055 26.707 1.00 20.71 313 LYS A N 1
ATOM 2424 C CA . LYS A 1 311 ? 23.866 15.092 26.200 1.00 21.55 313 LYS A CA 1
ATOM 2425 C C . LYS A 1 311 ? 23.140 16.406 26.216 1.00 21.59 313 LYS A C 1
ATOM 2426 O O . LYS A 1 311 ? 23.682 17.390 26.703 1.00 22.02 313 LYS A O 1
ATOM 2432 N N . VAL A 1 312 ? 21.900 16.419 25.733 1.00 21.57 314 VAL A N 1
ATOM 2433 C CA . VAL A 1 312 ? 21.108 17.644 25.707 1.00 21.48 314 VAL A CA 1
ATOM 2434 C C . VAL A 1 312 ? 20.832 18.106 27.158 1.00 22.53 314 VAL A C 1
ATOM 2435 O O . VAL A 1 312 ? 20.822 19.317 27.455 1.00 22.94 314 VAL A O 1
ATOM 2439 N N . GLY A 1 313 ? 20.674 17.157 28.079 1.00 22.32 315 GLY A N 1
ATOM 2440 C CA . GLY A 1 313 ? 20.464 17.522 29.473 1.00 22.89 315 GLY A CA 1
ATOM 2441 C C . GLY A 1 313 ? 21.692 18.158 30.146 1.00 24.25 315 GLY A C 1
ATOM 2442 O O . GLY A 1 313 ? 21.569 19.133 30.907 1.00 23.30 315 GLY A O 1
ATOM 2443 N N . GLU A 1 314 ? 22.882 17.628 29.853 1.00 24.42 316 GLU A N 1
ATOM 2444 C CA . GLU A 1 314 ? 24.133 18.136 30.433 1.00 25.72 316 GLU A CA 1
ATOM 2445 C C . GLU A 1 314 ? 24.501 19.520 29.895 1.00 25.40 316 GLU A C 1
ATOM 2446 O O . GLU A 1 314 ? 25.007 20.372 30.630 1.00 23.53 316 GLU A O 1
ATOM 2452 N N . LYS A 1 315 ? 24.288 19.711 28.592 1.00 24.01 317 LYS A N 1
ATOM 2453 C CA . LYS A 1 315 ? 24.614 20.965 27.928 1.00 22.51 317 LYS A CA 1
ATOM 2454 C C . LYS A 1 315 ? 23.633 22.095 28.165 1.00 21.44 317 LYS A C 1
ATOM 2455 O O . LYS A 1 315 ? 24.038 23.207 28.478 1.00 20.85 317 LYS A O 1
ATOM 2461 N N . PHE A 1 316 ? 22.348 21.811 28.039 1.00 19.88 318 PHE A N 1
ATOM 2462 C CA . PHE A 1 316 ? 21.353 22.863 28.176 1.00 21.06 318 PHE A CA 1
ATOM 2463 C C . PHE A 1 316 ? 20.505 22.773 29.416 1.00 21.17 318 PHE A C 1
ATOM 2464 O O . PHE A 1 316 ? 19.739 23.678 29.697 1.00 20.74 318 PHE A O 1
ATOM 2472 N N . ASN A 1 317 ? 20.675 21.690 30.170 1.00 23.91 319 ASN A N 1
ATOM 2473 C CA . ASN A 1 317 ? 19.885 21.417 31.366 1.00 24.98 319 ASN A CA 1
ATOM 2474 C C . ASN A 1 317 ? 18.397 21.465 30.961 1.00 25.50 319 ASN A C 1
ATOM 2475 O O . ASN A 1 317 ? 17.553 22.034 31.663 1.00 26.02 319 ASN A O 1
ATOM 2480 N N . VAL A 1 318 ? 18.119 20.906 29.779 1.00 23.72 320 VAL A N 1
ATOM 2481 C CA . VAL A 1 318 ? 16.774 20.795 29.230 1.00 23.71 320 VAL A CA 1
ATOM 2482 C C . VAL A 1 318 ? 16.624 19.305 28.988 1.00 22.68 320 VAL A C 1
ATOM 2483 O O . VAL A 1 318 ? 17.413 18.701 28.254 1.00 23.34 320 VAL A O 1
ATOM 2487 N N . TRP A 1 319 ? 15.597 18.724 29.586 1.00 21.93 321 TRP A N 1
ATOM 2488 C CA . TRP A 1 319 ? 15.366 17.291 29.505 1.00 20.75 321 TRP A CA 1
ATOM 2489 C C . TRP A 1 319 ? 14.265 16.874 28.553 1.00 19.92 321 TRP A C 1
ATOM 2490 O O . TRP A 1 319 ? 13.085 17.106 28.793 1.00 19.71 321 TRP A O 1
ATOM 2501 N N . LEU A 1 320 ? 14.682 16.239 27.462 1.00 19.93 322 LEU A N 1
ATOM 2502 C CA . LEU A 1 320 ? 13.775 15.811 26.407 1.00 21.09 322 LEU A CA 1
ATOM 2503 C C . LEU A 1 320 ? 12.854 14.641 26.740 1.00 20.97 322 LEU A C 1
ATOM 2504 O O . LEU A 1 320 ? 13.272 13.649 27.314 1.00 20.91 322 LEU A O 1
ATOM 2509 N N . GLU A 1 321 ? 11.598 14.765 26.329 1.00 22.06 323 GLU A N 1
ATOM 2510 C CA . GLU A 1 321 ? 10.587 13.747 26.567 1.00 23.48 323 GLU A CA 1
ATOM 2511 C C . GLU A 1 321 ? 10.204 13.162 25.237 1.00 21.94 323 GLU A C 1
ATOM 2512 O O . GLU A 1 321 ? 9.885 13.890 24.297 1.00 23.22 323 GLU A O 1
ATOM 2518 N N . PRO A 1 322 ? 10.292 11.839 25.114 1.00 20.76 324 PRO A N 1
ATOM 2519 C CA . PRO A 1 322 ? 9.940 11.172 23.868 1.00 20.48 324 PRO A CA 1
ATOM 2520 C C . PRO A 1 322 ? 8.492 11.402 23.493 1.00 20.55 324 PRO A C 1
ATOM 2521 O O . PRO A 1 322 ? 7.617 11.509 24.356 1.00 19.53 324 PRO A O 1
ATOM 2525 N N . GLU A 1 323 ? 8.271 11.520 22.190 1.00 21.07 325 GLU A N 1
ATOM 2526 C CA . GLU A 1 323 ? 6.945 11.708 21.615 1.00 22.18 325 GLU A CA 1
ATOM 2527 C C . GLU A 1 323 ? 6.494 10.347 21.082 1.00 19.76 325 GLU A C 1
ATOM 2528 O O . GLU A 1 323 ? 5.333 10.153 20.780 1.00 22.21 325 GLU A O 1
ATOM 2534 N N . VAL A 1 324 ? 7.428 9.415 20.941 1.00 18.21 326 VAL A N 1
ATOM 2535 C CA . VAL A 1 324 ? 7.111 8.078 20.435 1.00 16.16 326 VAL A CA 1
ATOM 2536 C C . VAL A 1 324 ? 6.565 7.230 21.581 1.00 16.14 326 VAL A C 1
ATOM 2537 O O . VAL A 1 324 ? 7.027 7.351 22.708 1.00 17.13 326 VAL A O 1
ATOM 2541 N N . ARG A 1 325 ? 5.567 6.402 21.301 1.00 15.71 327 ARG A N 1
ATOM 2542 C CA . ARG A 1 325 ? 4.980 5.536 22.313 1.00 16.21 327 ARG A CA 1
ATOM 2543 C C . ARG A 1 325 ? 5.846 4.279 22.439 1.00 15.83 327 ARG A C 1
ATOM 2544 O O . ARG A 1 325 ? 6.076 3.593 21.451 1.00 16.31 327 ARG A O 1
ATOM 2552 N N . PHE A 1 326 ? 6.355 3.995 23.635 1.00 14.97 328 PHE A N 1
ATOM 2553 C CA . PHE A 1 326 ? 7.210 2.821 23.855 1.00 15.46 328 PHE A CA 1
ATOM 2554 C C . PHE A 1 326 ? 6.331 1.684 24.326 1.00 16.06 328 PHE A C 1
ATOM 2555 O O . PHE A 1 326 ? 5.738 1.762 25.396 1.00 15.86 328 PHE A O 1
ATOM 2563 N N . ILE A 1 327 ? 6.268 0.614 23.550 1.00 18.71 329 ILE A N 1
ATOM 2564 C CA . ILE A 1 327 ? 5.431 -0.519 23.901 1.00 18.92 329 ILE A CA 1
ATOM 2565 C C . ILE A 1 327 ? 6.224 -1.645 24.534 1.00 21.28 329 ILE A C 1
ATOM 2566 O O . ILE A 1 327 ? 7.076 -2.253 23.883 1.00 21.84 329 ILE A O 1
ATOM 2571 N N . GLY A 1 328 ? 5.967 -1.882 25.818 1.00 22.36 330 GLY A N 1
ATOM 2572 C CA . GLY A 1 328 ? 6.617 -2.957 26.541 1.00 23.55 330 GLY A CA 1
ATOM 2573 C C . GLY A 1 328 ? 5.886 -4.247 26.205 1.00 24.59 330 GLY A C 1
ATOM 2574 O O . GLY A 1 328 ? 4.951 -4.231 25.404 1.00 25.52 330 GLY A O 1
ATOM 2575 N N . ALA A 1 329 ? 6.267 -5.348 26.842 1.00 23.94 331 ALA A N 1
ATOM 2576 C CA . ALA A 1 329 ? 5.639 -6.639 26.584 1.00 24.96 331 ALA A CA 1
ATOM 2577 C C . ALA A 1 329 ? 4.147 -6.710 26.917 1.00 25.58 331 ALA A C 1
ATOM 2578 O O . ALA A 1 329 ? 3.408 -7.485 26.302 1.00 26.31 331 ALA A O 1
ATOM 2580 N N . SER A 1 330 ? 3.702 -5.942 27.903 1.00 25.70 332 SER A N 1
ATOM 2581 C CA . SER A 1 330 ? 2.298 -5.987 28.286 1.00 26.34 332 SER A CA 1
ATOM 2582 C C . SER A 1 330 ? 1.538 -4.707 27.972 1.00 25.77 332 SER A C 1
ATOM 2583 O O . SER A 1 330 ? 0.371 -4.558 28.337 1.00 25.70 332 SER A O 1
ATOM 2586 N N . GLY A 1 331 ? 2.188 -3.807 27.243 1.00 25.92 333 GLY A N 1
ATOM 2587 C CA . GLY A 1 331 ? 1.550 -2.556 26.880 1.00 25.02 333 GLY A CA 1
ATOM 2588 C C . GLY A 1 331 ? 2.525 -1.406 26.952 1.00 24.09 333 GLY A C 1
ATOM 2589 O O . GLY A 1 331 ? 3.698 -1.613 27.239 1.00 24.10 333 GLY A O 1
ATOM 2590 N N . GLU A 1 332 ? 2.034 -0.198 26.719 1.00 24.84 334 GLU A N 1
ATOM 2591 C CA . GLU A 1 332 ? 2.875 0.990 26.754 1.00 24.87 334 GLU A CA 1
ATOM 2592 C C . GLU A 1 332 ? 3.510 1.222 28.121 1.00 23.34 334 GLU A C 1
ATOM 2593 O O . GLU A 1 332 ? 2.877 0.990 29.155 1.00 21.12 334 GLU A O 1
ATOM 2599 N N . VAL A 1 333 ? 4.777 1.625 28.101 1.00 22.46 335 VAL A N 1
ATOM 2600 C CA . VAL A 1 333 ? 5.538 1.914 29.312 1.00 22.24 335 VAL A CA 1
ATOM 2601 C C . VAL A 1 333 ? 6.013 3.367 29.245 1.00 22.71 335 VAL A C 1
ATOM 2602 O O . VAL A 1 333 ? 5.814 4.043 28.231 1.00 22.89 335 VAL A O 1
ATOM 2606 N N . SER A 1 334 ? 6.574 3.876 30.336 1.00 22.85 336 SER A N 1
ATOM 2607 C CA . SER A 1 334 ? 7.072 5.252 30.350 1.00 23.75 336 SER A CA 1
ATOM 2608 C C . SER A 1 334 ? 8.352 5.377 29.506 1.00 23.88 336 SER A C 1
ATOM 2609 O O . SER A 1 334 ? 9.398 4.820 29.857 1.00 23.97 336 SER A O 1
ATOM 2612 N N . ALA A 1 335 ? 8.251 6.122 28.404 1.00 23.53 337 ALA A N 1
ATOM 2613 C CA . ALA A 1 335 ? 9.367 6.345 27.484 1.00 22.56 337 ALA A CA 1
ATOM 2614 C C . ALA A 1 335 ? 10.558 7.029 28.183 1.00 23.12 337 ALA A C 1
ATOM 2615 O O . ALA A 1 335 ? 11.703 6.579 28.097 1.00 22.62 337 ALA A O 1
ATOM 2617 N N . VAL A 1 336 ? 10.2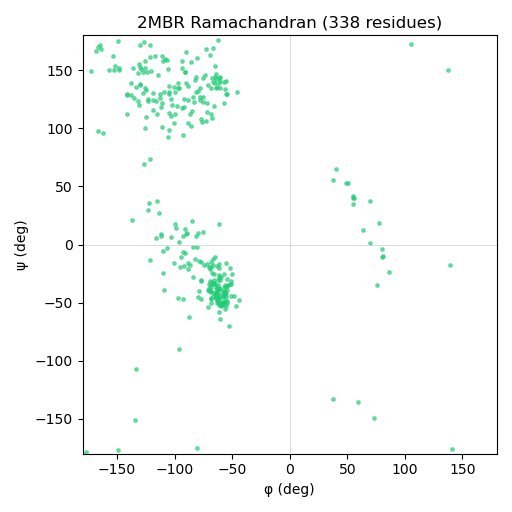76 8.144 28.856 1.00 24.57 338 VAL A N 1
ATOM 2618 C CA . VAL A 1 336 ? 11.291 8.897 29.601 1.00 25.96 338 VAL A CA 1
ATOM 2619 C C . VAL A 1 336 ? 11.951 7.945 30.569 1.00 25.93 338 VAL A C 1
ATOM 2620 O O . VAL A 1 336 ? 13.162 7.825 30.615 1.00 27.35 338 VAL A O 1
ATOM 2624 N N . GLU A 1 337 ? 11.127 7.242 31.325 1.00 25.41 339 GLU A N 1
ATOM 2625 C CA . GLU A 1 337 ? 11.642 6.280 32.289 1.00 26.18 339 GLU A CA 1
ATOM 2626 C C . GLU A 1 337 ? 12.535 5.240 31.598 1.00 23.32 339 GLU A C 1
ATOM 2627 O O . GLU A 1 337 ? 13.615 4.926 32.081 1.00 21.75 339 GLU A O 1
ATOM 2633 N N . THR A 1 338 ? 12.094 4.750 30.443 1.00 21.98 340 THR A N 1
ATOM 2634 C CA . THR A 1 338 ? 12.853 3.776 29.675 1.00 21.05 340 THR A CA 1
ATOM 2635 C C . THR A 1 338 ? 14.192 4.343 29.210 1.00 22.52 340 THR A C 1
ATOM 2636 O O . THR A 1 338 ? 15.170 3.595 29.137 1.00 23.13 340 THR A O 1
ATOM 2640 N N . ILE A 1 339 ? 14.232 5.623 28.841 1.00 21.78 341 ILE A N 1
ATOM 2641 C CA . ILE A 1 339 ? 15.485 6.185 28.359 1.00 22.59 341 ILE A CA 1
ATOM 2642 C C . ILE A 1 339 ? 16.267 6.974 29.391 1.00 23.91 341 ILE A C 1
ATOM 2643 O O . ILE A 1 339 ? 17.194 7.712 29.020 1.00 24.80 341 ILE A O 1
ATOM 2648 N N . SER A 1 340 ? 15.892 6.827 30.665 1.00 24.94 342 SER A N 1
ATOM 2649 C CA . SER A 1 340 ? 16.560 7.513 31.768 1.00 26.97 342 SER A CA 1
ATOM 2650 C C . SER A 1 340 ? 17.849 6.803 32.171 1.00 28.96 342 SER A C 1
ATOM 2651 O O . SER A 1 340 ? 18.013 5.607 31.833 1.00 31.05 342 SER A O 1
#

Secondary structure (DSSP, 8-state):
-B-GGGSTT----BEEEEEEESSHHHHHHHHHHHHHTT--EEEESS-SSEEE-S-EEEEEEEE----EEEEEETTEEEEEEETTSBHHHHHHHHHHTT--S-GGGTT--SBGGGTTTTT-EETTEEGGGTEEEEEEEETTT--EEEEETGGGT-BTTB-GGGTTTBTTEEEEEEEEEEESS------SGGGGGS-TTT--HHHHHHHHHHHHHHHSPPTTTSEEEEESBPPPEE-HHHHHHHHHHSTT--EEE-TTS-EEE-HHHHHHHTT-TT-EETTEEE-TT-TTEEEE-SS--HHHHHHHHHHHHHHHHHHH-----B-SEEEETTEEE-HHHHT-

Sequence (340 aa):
HSLKPWNTFGIDHNAQHIVCAEDEQQLLNAWQYATAEGQPVLILGEGSNVLFLEDYRGTVIINRIKGIEIHDEPDAWYLHVGAGENWHRLVKYTLQEGMPGLENLALIPGCVGSSPIQNIGAYGVELQRVCAYVDSVELATGKQVRLTAKECRFGYRDSIFKHEYQDRFAIVAVGLRLPKEWQPVLTYGDLTRLDPTTVTPQQVFNAVCHMRTTKLPDPKVNGNAGSFFKNPVVSAETAKALLSQFPTAPNYPQADGSVKLAAGWLIDQCQLKGMQIGGAAVHRQQALVLINEDNAKSEDVVQLAHHVRQKVGEKFNVWLEPEVRFIGASGEVSAVETIS

CATH classification: 3.90.78.10 (+2 more: 3.30.43.10, 3.30.465.10)

InterPro domains:
  IPR003170 UDP-N-acetylenolpyruvoylglucosamine reductase [MF_00037] (1-342)
  IPR003170 UDP-N-acetylenolpyruvoylglucosamine reductase [PTHR21071] (2-329)
  IPR003170 UDP-N-acetylenolpyruvoylglucosamine reductase [TIGR00179] (5-330)
  IPR006094 FAD linked oxidase, N-terminal [PF01565] (18-149)
  IPR011601 UDP-N-acetylenolpyruvoylglucosamine reductase, C-terminal [PF02873] (205-329)
  IPR016166 FAD-binding domain, PCMH-type [PS51387] (13-183)
  IPR016167 FAD-binding, type PCMH, subdomain 1 [G3DSA:3.30.43.10] (3-68)
  IPR016169 FAD-binding, type PCMH, subdomain 2 [G3DSA:3.30.465.10] (69-218)
  IPR036318 FAD-binding, type PCMH-like superfamily [SSF56176] (3-197)
  IPR036635 UDP-N-acetylenolpyruvoylglucosamine reductase, C-terminal domain superfamily [G3DSA:3.90.78.10] (219-342)
  IPR036635 UDP-N-acetylenolpyruvoylglucosamine reductase, C-terminal domain superfamily [SSF56194] (202-339)

GO terms:
  GO:0071949 FAD binding (F, IDA)
  GO:0005829 cytosol (C, IDA)
  GO:0008762 UDP-N-acetylmuramate dehydrogenase activity (F, IDA)
  GO:0050660 flavin adenine dinucleotide binding (F, IDA)
  GO:0005737 cytoplasm (C, IDA)
  GO:0071555 cell wall organization (P, IMP)
  GO:0008360 regulation of cell shape (P, IMP)
  GO:0009252 peptidoglycan biosynthetic process (P, IMP)

Foldseek 3Di:
DWCQQQALQSATAAEPEEEEQQADVSVLVQLVVFVVVVAFEAEFQRNLFEQEQHYADTYYYHYQHADWDWDDDPWWIKIKGFQNAWVQVVQVVCVVVVQFDCLQQHPPTTGPLCQLAQQDDGQQDTQLVFFQWWWKQQSVPRRIDIAGSVSQVHDRGHTCCVPVVPSRIRTTITMTIGTSPDFDRQPDDPSVVDDRVPDDSVNSNVVSVVVPVQQDDDSVQWRWSPQFWGQDWAALVLVVVQCVVVVPFDWDQDDVRIITTGLQVLLVVLVQDQPFFAQWGQHNRTRSIITRRDNDHSVRVLQSVLVSQVSSCVVSVTGTATSGFYAYRRGTDGSSVSSD

Solvent-accessible surface area: 15391 Å² total; per-residue (Å²): 134,42,0,96,96,73,5,31,0,17,2,84,32,52,2,87,93,41,52,65,2,120,58,37,128,67,0,25,76,21,44,83,155,4,49,81,88,51,27,21,23,26,48,9,9,47,4,23,39,11,0,0,34,81,80,4,125,0,6,0,0,0,8,60,22,117,36,56,111,71,109,80,56,118,73,0,66,60,1,49,0,7,1,2,39,20,1,35,156,8,0,110,77,0,23,136,85,52,6,20,15,0,2,1,0,0,56,18,63,5,4,0,5,43,2,0,42,13,0,26,8,22,24,44,6,44,0,84,125,6,10,24,33,0,18,0,0,17,6,70,84,22,120,124,47,129,12,64,24,184,77,0,154,38,23,55,41,38,0,9,8,46,110,106,31,58,96,114,16,2,12,11,7,0,0,0,83,0,51,74,155,58,99,18,14,20,106,100,43,50,0,87,191,54,70,89,124,103,12,57,35,88,90,0,23,78,21,0,18,114,11,24,88,74,97,55,18,58,42,180,114,37,8,7,6,24,31,0,1,45,36,17,76,16,53,32,123,50,2,150,62,4,50,83,121,44,93,116,5,48,43,89,105,60,110,120,41,16,15,32,2,16,0,10,48,1,0,46,80,27,165,7,86,8,38,104,43,54,9,0,1,1,24,132,105,48,3,11,0,0,10,18,62,95,105,7,116,2,95,20,0,23,106,0,0,64,55,0,27,51,105,0,2,124,96,10,108,5,97,0,90,14,18,3,30,0,3,3,31,70,19,66,63,64,15,46,122,41,0,89

Radius of gyration: 20.03 Å; Cα contacts (8 Å, |Δi|>4): 780; chains: 1; bounding box: 51×51×39 Å

Organism: Escherichia coli (strain K12) (NCBI:txid83333)

B-factor: mean 24.78, std 9.25, range [6.78, 69.23]

Nearest PDB structures (foldseek):
  1uxy-assembly1_A  TM=1.002E+00  e=3.370E-78  Escherichia coli
  2q85-assembly1_A  TM=9.880E-01  e=5.216E-74  Escherichia coli
  4jay-assembly1_A  TM=9.610E-01  e=3.716E-42  Pseudomonas aeruginosa PAO1
  5jzx-assembly3_E  TM=8.818E-01  e=6.191E-26  Mycobacterium tuberculosis H37Rv
  5jzx-assembly2_B  TM=8.626E-01  e=6.102E-25  Mycobacterium tuberculosis H37Rv